Protein AF-A0AAV4JPB4-F1 (afdb_monomer_lite)

Secondary structure (DSSP, 8-state):
-----HHHHHHHHHHHHHHHSSSSTT-TT-EEEEEHHHHHHHS---TT-BHHHHHHHHHHHHHHH-SSEEEEEE---SS--TTHHHHHTT-SSPPP--PPPTTSB--S-HHHHHH-HHHHHHHHHHHHHHHHHTT-EEEEESS-HHHHHHHHHHHHHTTS-EEEEES-HHHHHHHHHHHTTT-SSEEEEE--GGGS-----------

Foldseek 3Di:
DPPPPVVVLVVVVVVVQVVPPDPPQPDLFEEEEEAQLVLLVLQDDDFFDFLLVSLVSSLCLCVVRHVHYEYEYELLDPDDDPCVVVLVVQPPDEDDPDQGDRGDGPPDDSSNQSSYSNSVNNSVVSNCVVNVVVVHHYHYDPHDRLVVSLVVQVVCQVPGQYEYEDADPVSVVVNVVVCVVPHDRHHYDYDDSPNRDPPPPPDDDDD

pLDDT: mean 74.58, std 17.72, range [31.36, 94.5]

Organism: NCBI:txid1093978

Radius of gyration: 18.36 Å; chains: 1; bounding box: 52×42×48 Å

Structure (mmCIF, N/CA/C/O backbone):
data_AF-A0AAV4JPB4-F1
#
_entry.id   AF-A0AAV4JPB4-F1
#
loop_
_atom_site.group_PDB
_atom_site.id
_atom_site.type_symbol
_atom_site.label_atom_id
_atom_site.label_alt_id
_atom_site.label_comp_id
_atom_site.label_asym_id
_atom_site.label_entity_id
_atom_site.label_seq_id
_atom_site.pdbx_PDB_ins_code
_atom_site.Cartn_x
_atom_site.Cartn_y
_atom_site.Cartn_z
_atom_site.occupancy
_atom_site.B_iso_or_equiv
_atom_site.auth_seq_id
_atom_site.auth_comp_id
_atom_site.auth_asym_id
_atom_site.auth_atom_id
_atom_site.pdbx_PDB_model_num
ATOM 1 N N . MET A 1 1 ? -4.023 23.224 -29.023 1.00 37.81 1 MET A N 1
ATOM 2 C CA . MET A 1 1 ? -4.354 22.556 -27.741 1.00 37.81 1 MET A CA 1
ATOM 3 C C . MET A 1 1 ? -4.448 21.057 -27.992 1.00 37.81 1 MET A C 1
ATOM 5 O O . MET A 1 1 ? -5.270 20.663 -28.805 1.00 37.81 1 MET A O 1
ATOM 9 N N . ARG A 1 2 ? -3.601 20.219 -27.377 1.00 44.97 2 ARG A N 1
ATOM 10 C CA . ARG A 1 2 ? -3.780 18.757 -27.455 1.00 44.97 2 ARG A CA 1
ATOM 11 C C . ARG A 1 2 ? -4.942 18.383 -26.537 1.00 44.97 2 ARG A C 1
ATOM 13 O O . ARG A 1 2 ? -4.859 18.599 -25.332 1.00 44.97 2 ARG A O 1
ATOM 20 N N . THR A 1 3 ? -6.030 17.874 -27.099 1.00 47.69 3 THR A N 1
ATOM 21 C CA . THR A 1 3 ? -7.168 17.370 -26.323 1.00 47.69 3 THR A CA 1
ATOM 22 C C . THR A 1 3 ? -6.734 16.147 -25.518 1.00 47.69 3 THR A C 1
ATOM 24 O O . THR A 1 3 ? -6.234 15.172 -26.078 1.00 47.69 3 THR A O 1
ATOM 27 N N . CYS A 1 4 ? -6.899 16.205 -24.198 1.00 50.91 4 CYS A N 1
ATOM 28 C CA . CYS A 1 4 ? -6.533 15.135 -23.276 1.00 50.91 4 CYS A CA 1
ATOM 29 C C . CYS A 1 4 ? -7.492 13.941 -23.439 1.00 50.91 4 CYS A C 1
ATOM 31 O O . CYS A 1 4 ? -8.590 13.936 -22.892 1.00 50.91 4 CYS A O 1
ATOM 33 N N . GLN A 1 5 ? -7.094 12.924 -24.207 1.00 68.62 5 GLN A N 1
ATOM 34 C CA . GLN A 1 5 ? -7.886 11.711 -24.464 1.00 68.62 5 GLN A CA 1
ATOM 35 C C . GLN A 1 5 ? -7.510 10.559 -23.514 1.00 68.62 5 GLN A C 1
ATOM 37 O O . GLN A 1 5 ? -7.320 9.416 -23.937 1.00 68.62 5 GLN A O 1
ATOM 42 N N . LYS A 1 6 ? -7.390 10.851 -22.210 1.00 63.97 6 LYS A N 1
ATOM 43 C CA . LYS A 1 6 ? -6.998 9.862 -21.184 1.00 63.97 6 LYS A CA 1
ATOM 44 C C . LYS A 1 6 ? -7.867 8.598 -21.204 1.00 63.97 6 LYS A C 1
ATOM 46 O O . LYS A 1 6 ? -7.342 7.501 -21.050 1.00 63.97 6 LYS A O 1
ATOM 51 N N . SER A 1 7 ? -9.171 8.730 -21.444 1.00 66.44 7 SER A N 1
ATOM 52 C CA . SER A 1 7 ? -10.111 7.601 -21.498 1.00 66.44 7 SER A CA 1
ATOM 53 C C . SER A 1 7 ? -9.845 6.644 -22.667 1.00 66.44 7 SER A C 1
ATOM 55 O O . SER A 1 7 ? -9.938 5.428 -22.500 1.00 66.44 7 SER A O 1
ATOM 57 N N . LEU A 1 8 ? -9.469 7.170 -23.837 1.00 73.56 8 LEU A N 1
ATOM 58 C CA . LEU A 1 8 ? -9.112 6.358 -25.004 1.00 73.56 8 LEU A CA 1
ATOM 59 C C . LEU A 1 8 ? -7.763 5.665 -24.806 1.00 73.56 8 LEU A C 1
ATOM 61 O O . LEU A 1 8 ? -7.644 4.480 -25.109 1.00 73.56 8 LEU A O 1
ATOM 65 N N . LEU A 1 9 ? -6.780 6.371 -24.236 1.00 67.56 9 LEU A N 1
ATOM 66 C CA . LEU A 1 9 ? -5.489 5.781 -23.881 1.00 67.56 9 LEU A CA 1
ATOM 67 C C . LEU A 1 9 ? -5.664 4.638 -22.875 1.00 67.56 9 LEU A C 1
ATOM 69 O O . LEU A 1 9 ? -5.159 3.542 -23.114 1.00 67.56 9 LEU A O 1
ATOM 73 N N . ALA A 1 10 ? -6.429 4.863 -21.803 1.00 64.88 10 ALA A N 1
ATOM 74 C CA . ALA A 1 10 ? -6.757 3.827 -20.832 1.00 64.88 10 ALA A CA 1
ATOM 75 C C . ALA A 1 10 ? -7.384 2.617 -21.537 1.00 64.88 10 ALA A C 1
ATOM 77 O O . ALA A 1 10 ? -6.875 1.507 -21.415 1.00 64.88 10 ALA A O 1
ATOM 78 N N . ARG A 1 11 ? -8.426 2.819 -22.355 1.00 64.62 11 ARG A N 1
ATOM 79 C CA . ARG A 1 11 ? -9.116 1.730 -23.067 1.00 64.62 11 ARG A CA 1
ATOM 80 C C . ARG A 1 11 ? -8.187 0.918 -23.978 1.00 64.62 11 ARG A C 1
ATOM 82 O O . ARG A 1 11 ? -8.302 -0.305 -24.020 1.00 64.62 11 ARG A O 1
ATOM 89 N N . SER A 1 12 ? -7.278 1.574 -24.694 1.00 68.81 12 SER A N 1
ATOM 90 C CA . SER A 1 12 ? -6.305 0.901 -25.565 1.00 68.81 12 SER A CA 1
ATOM 91 C C . SER A 1 12 ? -5.270 0.109 -24.768 1.00 68.81 12 SER A C 1
ATOM 93 O O . SER A 1 12 ? -4.945 -1.018 -25.137 1.00 68.81 12 SER A O 1
ATOM 95 N N . LEU A 1 13 ? -4.805 0.652 -23.641 1.00 66.06 13 LEU A N 1
ATOM 96 C CA . LEU A 1 13 ? -3.909 -0.046 -22.720 1.00 66.06 13 LEU A CA 1
ATOM 97 C C . LEU A 1 13 ? -4.599 -1.269 -22.086 1.00 66.06 13 LEU A C 1
ATOM 99 O O . LEU A 1 13 ? -4.009 -2.346 -22.004 1.00 66.06 13 LEU A O 1
ATOM 103 N N . TRP A 1 14 ? -5.869 -1.164 -21.701 1.00 64.12 14 TRP A N 1
ATOM 104 C CA . TRP A 1 14 ? -6.637 -2.293 -21.157 1.00 64.12 14 TRP A CA 1
ATOM 105 C C . TRP A 1 14 ? -6.731 -3.480 -22.129 1.00 64.12 14 TRP A C 1
ATOM 107 O O . TRP A 1 14 ? -6.615 -4.639 -21.723 1.00 64.12 14 TRP A O 1
ATOM 117 N N . ARG A 1 15 ? -6.890 -3.207 -23.430 1.00 62.16 15 ARG A N 1
ATOM 118 C CA . ARG A 1 15 ? -6.931 -4.257 -24.461 1.00 62.16 15 ARG A CA 1
ATOM 119 C C . ARG A 1 15 ? -5.601 -4.996 -24.606 1.00 62.16 15 ARG A C 1
ATOM 121 O O . ARG A 1 15 ? -5.620 -6.193 -24.865 1.00 62.16 15 ARG A O 1
ATOM 128 N N . THR A 1 16 ? -4.471 -4.318 -24.410 1.00 60.25 16 THR A N 1
ATOM 129 C CA . THR A 1 16 ? -3.145 -4.945 -24.516 1.00 60.25 16 THR A CA 1
ATOM 130 C C . THR A 1 16 ? -2.763 -5.772 -23.285 1.00 60.25 16 THR A C 1
ATOM 132 O O . THR A 1 16 ? -2.070 -6.769 -23.452 1.00 60.25 16 THR A O 1
ATOM 135 N N . ASP A 1 17 ? -3.261 -5.447 -22.080 1.00 56.91 17 ASP A N 1
ATOM 136 C CA . ASP A 1 17 ? -3.065 -6.301 -20.883 1.00 56.91 17 ASP A CA 1
ATOM 137 C C . ASP A 1 17 ? -3.767 -7.661 -21.051 1.00 56.91 17 ASP A C 1
ATOM 139 O O . ASP A 1 17 ? -3.211 -8.712 -20.753 1.00 56.91 17 ASP A O 1
ATOM 143 N N . SER A 1 18 ? -4.978 -7.668 -21.612 1.00 52.50 18 SER A N 1
ATOM 144 C CA . SER A 1 18 ? -5.817 -8.875 -21.696 1.00 52.50 18 SER A CA 1
ATOM 145 C C . SER A 1 18 ? -5.198 -10.015 -22.526 1.00 52.50 18 SER A C 1
ATOM 147 O O . SER A 1 18 ? -5.531 -11.179 -22.305 1.00 52.50 18 SER A O 1
ATOM 149 N N . ALA A 1 19 ? -4.299 -9.689 -23.462 1.00 45.12 19 ALA A N 1
ATOM 150 C CA . ALA A 1 19 ? -3.618 -10.654 -24.324 1.00 45.12 19 ALA A CA 1
ATOM 151 C C . ALA A 1 19 ? -2.330 -11.233 -23.705 1.00 45.12 19 ALA A C 1
ATOM 153 O O . ALA A 1 19 ? -1.982 -12.368 -24.004 1.00 45.12 19 ALA A O 1
ATOM 154 N N . ALA A 1 20 ? -1.640 -10.490 -22.830 1.00 47.16 20 ALA A N 1
ATOM 155 C CA . ALA A 1 20 ? -0.353 -10.904 -22.252 1.00 47.16 20 ALA A CA 1
ATOM 156 C C . ALA A 1 20 ? -0.478 -11.570 -20.866 1.00 47.16 20 ALA A C 1
ATOM 158 O O . ALA A 1 20 ? 0.457 -12.206 -20.390 1.00 47.16 20 ALA A O 1
ATOM 159 N N . THR A 1 21 ? -1.617 -11.413 -20.187 1.00 47.75 21 THR A N 1
ATOM 160 C CA . THR A 1 21 ? -1.737 -11.697 -18.747 1.00 47.75 21 THR A CA 1
ATOM 161 C C . THR A 1 21 ? -2.292 -13.087 -18.399 1.00 47.75 21 THR A C 1
ATOM 163 O O . THR A 1 21 ? -2.205 -13.494 -17.243 1.00 47.75 21 THR A O 1
ATOM 166 N N . ARG A 1 22 ? -2.853 -13.853 -19.347 1.00 44.09 22 ARG A N 1
ATOM 167 C CA . ARG A 1 22 ? -3.630 -15.060 -18.989 1.00 44.09 22 ARG A CA 1
ATOM 168 C C . ARG A 1 22 ? -2.814 -16.306 -18.628 1.00 44.09 22 ARG A C 1
ATOM 170 O O . ARG A 1 22 ? -3.384 -17.163 -17.965 1.00 44.09 22 ARG A O 1
ATOM 177 N N . GLU A 1 23 ? -1.525 -16.402 -18.967 1.00 43.72 23 GLU A N 1
ATOM 178 C CA . GLU A 1 23 ? -0.793 -17.677 -18.806 1.00 43.72 23 GLU A CA 1
ATOM 179 C C . GLU A 1 23 ? 0.308 -17.733 -17.731 1.00 43.72 23 GLU A C 1
ATOM 181 O O . GLU A 1 23 ? 0.793 -18.821 -17.459 1.00 43.72 23 GLU A O 1
ATOM 186 N N . ASN A 1 24 ? 0.674 -16.642 -17.041 1.00 49.50 24 ASN A N 1
ATOM 187 C CA . ASN A 1 24 ? 1.823 -16.683 -16.106 1.00 49.50 24 ASN A CA 1
ATOM 188 C C . ASN A 1 24 ? 1.579 -16.191 -14.668 1.00 49.50 24 ASN A C 1
ATOM 190 O O . ASN A 1 24 ? 2.515 -16.124 -13.882 1.00 49.50 24 ASN A O 1
ATOM 194 N N . LEU A 1 25 ? 0.347 -15.868 -14.266 1.00 50.22 25 LEU A N 1
ATOM 195 C CA . LEU A 1 25 ? 0.088 -15.199 -12.976 1.00 50.22 25 LEU A CA 1
ATOM 196 C C . LEU A 1 25 ? 0.084 -16.093 -11.719 1.00 50.22 25 LEU A C 1
ATOM 198 O O . LEU A 1 25 ? -0.129 -15.575 -10.625 1.00 50.22 25 LEU A O 1
ATOM 202 N N . LEU A 1 26 ? 0.280 -17.407 -11.850 1.00 47.56 26 LEU A N 1
ATOM 203 C CA . LEU A 1 26 ? 0.186 -18.359 -10.731 1.00 47.56 26 LEU A CA 1
ATOM 204 C C . LEU A 1 26 ? 1.520 -19.019 -10.359 1.00 47.56 26 LEU A C 1
ATOM 206 O O . LEU A 1 26 ? 1.530 -19.946 -9.551 1.00 47.56 26 LEU A O 1
ATOM 210 N N . SER A 1 27 ? 2.652 -18.566 -10.906 1.00 50.38 27 SER A N 1
ATOM 211 C CA . SER A 1 27 ? 3.942 -19.061 -10.433 1.00 50.38 27 SER A CA 1
ATOM 212 C C . SER A 1 27 ? 4.287 -18.404 -9.094 1.00 50.38 27 SER A C 1
ATOM 214 O O . SER A 1 27 ? 4.276 -17.182 -8.935 1.00 50.38 27 SER A O 1
ATOM 216 N N . SER A 1 28 ? 4.643 -19.225 -8.108 1.00 56.88 28 SER A N 1
ATOM 217 C CA . SER A 1 28 ? 5.142 -18.805 -6.790 1.00 56.88 28 SER A CA 1
ATOM 218 C C . SER A 1 28 ? 6.435 -17.970 -6.848 1.00 56.88 28 SER A C 1
ATOM 220 O O . SER A 1 28 ? 6.963 -17.588 -5.806 1.00 56.88 28 SER A O 1
ATOM 222 N N . SER A 1 29 ? 6.957 -17.690 -8.047 1.00 72.81 29 SER A N 1
ATOM 223 C CA . SER A 1 29 ? 8.153 -16.891 -8.308 1.00 72.81 29 SER A CA 1
ATOM 224 C C . SER A 1 29 ? 7.873 -15.414 -8.614 1.00 72.81 29 SER A C 1
ATOM 226 O O . SER A 1 29 ? 8.824 -14.633 -8.656 1.00 72.81 29 SER A O 1
ATOM 228 N N . LEU A 1 30 ? 6.614 -15.003 -8.823 1.00 85.31 30 LEU A N 1
ATOM 229 C CA . LEU A 1 30 ? 6.288 -13.608 -9.144 1.00 85.31 30 LEU A CA 1
ATOM 230 C C . LEU A 1 30 ? 6.358 -12.689 -7.920 1.00 85.31 30 LEU A C 1
ATOM 232 O O . LEU A 1 30 ? 5.698 -12.915 -6.901 1.00 85.31 30 LEU A O 1
ATOM 236 N N . HIS A 1 31 ? 7.092 -11.585 -8.059 1.00 90.62 31 HIS A N 1
ATOM 237 C CA . HIS A 1 31 ? 7.119 -10.516 -7.066 1.00 90.62 31 HIS A CA 1
ATOM 238 C C . HIS A 1 31 ? 6.149 -9.390 -7.430 1.00 90.62 31 HIS A C 1
ATOM 240 O O . HIS A 1 31 ? 6.150 -8.889 -8.554 1.00 90.62 31 HIS A O 1
ATOM 246 N N . HIS A 1 32 ? 5.337 -8.957 -6.470 1.00 92.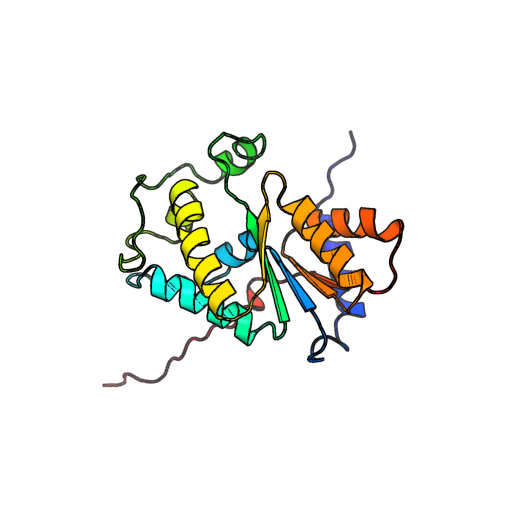19 32 HIS A N 1
ATOM 247 C CA . HIS A 1 32 ? 4.298 -7.957 -6.697 1.00 92.19 32 HIS A CA 1
ATOM 248 C C . HIS A 1 32 ? 4.671 -6.622 -6.060 1.00 92.19 32 HIS A C 1
ATOM 250 O O . HIS A 1 32 ? 4.935 -6.556 -4.863 1.00 92.19 32 HIS A O 1
ATOM 256 N N . ILE A 1 33 ? 4.644 -5.543 -6.840 1.00 93.06 33 ILE A N 1
ATOM 257 C CA . ILE A 1 33 ? 4.753 -4.177 -6.317 1.00 93.06 33 ILE A CA 1
ATOM 258 C C . ILE A 1 33 ? 3.348 -3.592 -6.228 1.00 93.06 33 ILE A C 1
ATOM 260 O O . ILE A 1 33 ? 2.670 -3.469 -7.248 1.00 93.06 33 ILE A O 1
ATOM 264 N N . LEU A 1 34 ? 2.906 -3.251 -5.019 1.00 92.38 34 LEU A N 1
ATOM 265 C CA . LEU A 1 34 ? 1.562 -2.750 -4.746 1.00 92.38 34 LEU A CA 1
ATOM 266 C C . LEU A 1 34 ? 1.582 -1.239 -4.488 1.00 92.38 34 LEU A C 1
ATOM 268 O O . LEU A 1 34 ? 2.331 -0.753 -3.636 1.00 92.38 34 LEU A O 1
ATOM 272 N N . ASP A 1 35 ? 0.688 -0.512 -5.159 1.00 91.12 35 ASP A N 1
ATOM 273 C CA . ASP A 1 35 ? 0.305 0.845 -4.758 1.00 91.12 35 ASP A CA 1
ATOM 274 C C . ASP A 1 35 ? -0.581 0.787 -3.501 1.00 91.12 35 ASP A C 1
ATOM 276 O O . ASP A 1 35 ? -1.783 0.492 -3.565 1.00 91.12 35 ASP A O 1
ATOM 280 N N . GLY A 1 36 ? 0.020 1.090 -2.349 1.00 89.44 36 GLY A N 1
ATOM 281 C CA . GLY A 1 36 ? -0.639 1.070 -1.049 1.00 89.44 36 GLY A CA 1
ATOM 282 C C . GLY A 1 36 ? -1.746 2.115 -0.908 1.00 89.44 36 GLY A C 1
ATOM 283 O O . GLY A 1 36 ? -2.705 1.878 -0.176 1.00 89.44 36 GLY A O 1
ATOM 284 N N . GLY A 1 37 ? -1.676 3.237 -1.632 1.00 86.31 37 GLY A N 1
ATOM 285 C CA . GLY A 1 37 ? -2.739 4.244 -1.641 1.00 86.31 37 GLY A CA 1
ATOM 286 C C . GLY A 1 37 ? -4.015 3.694 -2.275 1.00 86.31 37 GLY A C 1
ATOM 287 O O . GLY A 1 37 ? -5.080 3.714 -1.654 1.00 86.31 37 GLY A O 1
ATOM 288 N N . SER A 1 38 ? -3.898 3.121 -3.476 1.00 83.06 38 SER A N 1
ATOM 289 C CA . SER A 1 38 ? -5.040 2.501 -4.167 1.00 83.06 38 SER A CA 1
ATOM 290 C C . SER A 1 38 ? -5.621 1.307 -3.398 1.00 83.06 38 SER A C 1
ATOM 292 O O . SER A 1 38 ? -6.841 1.139 -3.341 1.00 83.06 38 SER A O 1
ATOM 294 N N . MET A 1 39 ? -4.769 0.509 -2.745 1.00 87.62 39 MET A N 1
ATOM 295 C CA . MET A 1 39 ? -5.180 -0.650 -1.947 1.00 87.62 39 MET A CA 1
ATOM 296 C C . MET A 1 39 ? -6.145 -0.259 -0.818 1.00 87.62 39 MET A C 1
ATOM 298 O O . MET A 1 39 ? -7.188 -0.895 -0.649 1.00 87.62 39 MET A O 1
ATOM 302 N N . LEU A 1 40 ? -5.843 0.820 -0.087 1.00 87.62 40 LEU A N 1
ATOM 303 C CA . LEU A 1 40 ? -6.662 1.293 1.036 1.00 87.62 40 LEU A CA 1
ATOM 304 C C . LEU A 1 40 ? -8.082 1.681 0.611 1.00 87.62 40 LEU A C 1
ATOM 306 O O . LEU A 1 40 ? -9.045 1.413 1.329 1.00 87.62 40 LEU A O 1
ATOM 310 N N . HIS A 1 41 ? -8.234 2.272 -0.575 1.00 82.44 41 HIS A N 1
ATOM 311 C CA . HIS A 1 41 ? -9.549 2.645 -1.096 1.00 82.44 41 HIS A CA 1
ATOM 312 C C . HIS A 1 41 ? -10.400 1.430 -1.485 1.00 82.44 41 HIS A C 1
ATOM 314 O O . HIS A 1 41 ? -11.633 1.509 -1.435 1.00 82.44 41 HIS A O 1
ATOM 320 N N . LYS A 1 42 ? -9.775 0.298 -1.820 1.00 77.12 42 LYS A N 1
ATOM 321 C CA . LYS A 1 42 ? -10.465 -0.920 -2.268 1.00 77.12 42 LYS A CA 1
ATOM 322 C C . LYS A 1 42 ? -10.845 -1.856 -1.129 1.00 77.12 42 LYS A C 1
ATOM 324 O O . LYS A 1 42 ? -11.896 -2.484 -1.204 1.00 77.12 42 LYS A O 1
ATOM 329 N N . ALA A 1 43 ? -10.054 -1.899 -0.059 1.00 79.75 43 ALA A N 1
ATOM 330 C CA . ALA A 1 43 ? -10.370 -2.716 1.106 1.00 79.75 43 ALA A CA 1
ATOM 331 C C . ALA A 1 43 ? -11.743 -2.344 1.704 1.00 79.75 43 ALA A C 1
ATOM 333 O O . ALA A 1 43 ? -12.069 -1.166 1.901 1.00 79.75 43 ALA A O 1
ATOM 334 N N . SER A 1 44 ? -12.566 -3.352 1.987 1.00 81.19 44 SER A N 1
ATOM 335 C CA . SER A 1 44 ? -13.847 -3.170 2.676 1.00 81.19 44 SER A CA 1
ATOM 336 C C . SER A 1 44 ? -13.599 -3.004 4.168 1.00 81.19 44 SER A C 1
ATOM 338 O O . SER A 1 44 ? -12.952 -3.850 4.777 1.00 81.19 44 SER A O 1
ATOM 340 N N . TRP A 1 45 ? -14.078 -1.902 4.748 1.00 87.44 45 TRP A N 1
ATOM 341 C CA . TRP A 1 45 ? -13.939 -1.612 6.176 1.00 87.44 45 TRP A CA 1
ATOM 342 C C . TRP A 1 45 ? -15.335 -1.646 6.808 1.00 87.44 45 TRP A C 1
ATOM 344 O O . TRP A 1 45 ? -16.077 -0.665 6.681 1.00 87.44 45 TRP A O 1
ATOM 354 N N . PRO A 1 46 ? -15.737 -2.776 7.421 1.00 85.00 46 PRO A N 1
ATOM 355 C CA . PRO A 1 46 ? -16.953 -2.844 8.222 1.00 85.00 46 PRO A CA 1
ATOM 356 C C . PRO A 1 46 ? -17.001 -1.728 9.273 1.00 85.00 46 PRO A C 1
ATOM 358 O O . PRO A 1 46 ? -15.969 -1.241 9.731 1.00 85.00 46 PRO A O 1
ATOM 361 N N . ARG A 1 47 ? -18.204 -1.305 9.668 1.00 82.75 47 ARG A N 1
ATOM 362 C CA . ARG A 1 47 ? -18.358 -0.394 10.813 1.00 82.75 47 ARG A CA 1
ATOM 363 C C . ARG A 1 47 ? -18.257 -1.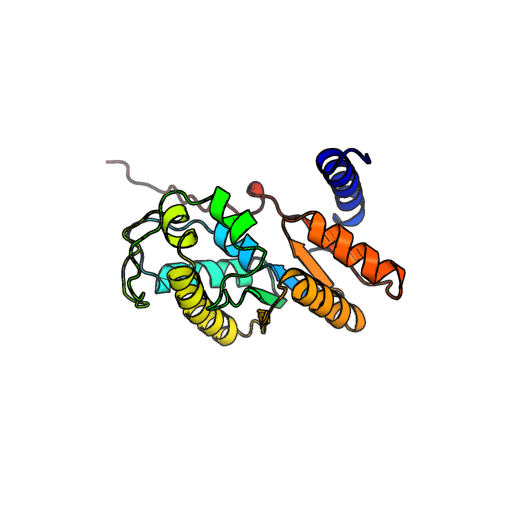178 12.117 1.00 82.75 47 ARG A C 1
ATOM 365 O O . ARG A 1 47 ? -18.578 -2.362 12.145 1.00 82.75 47 ARG A O 1
ATOM 372 N N . GLY A 1 48 ? -17.846 -0.508 13.192 1.00 84.19 48 GLY A N 1
ATOM 373 C CA . GLY A 1 48 ? -17.808 -1.119 14.525 1.00 84.19 48 GLY A CA 1
ATOM 374 C C . GLY A 1 48 ? -16.661 -2.109 14.742 1.00 84.19 48 GLY A C 1
ATOM 375 O O . GLY A 1 48 ? -16.675 -2.840 15.725 1.00 84.19 48 GLY A O 1
ATOM 376 N N . ILE A 1 49 ? -15.656 -2.119 13.863 1.00 91.12 49 ILE A N 1
ATOM 377 C CA . ILE A 1 49 ? -14.394 -2.840 14.073 1.00 91.12 49 ILE A CA 1
ATOM 378 C C . ILE A 1 49 ? -13.274 -1.868 14.441 1.00 91.12 49 ILE A C 1
ATOM 380 O O . ILE A 1 49 ? -13.346 -0.665 14.174 1.00 91.12 49 ILE A O 1
ATOM 384 N N . THR A 1 50 ? -12.237 -2.399 15.073 1.00 93.44 50 THR A N 1
ATOM 385 C CA . THR A 1 50 ? -11.071 -1.627 15.512 1.00 93.44 50 THR A CA 1
ATOM 386 C C . THR A 1 50 ? -10.101 -1.351 14.366 1.00 93.44 50 THR A C 1
ATOM 388 O O . THR A 1 50 ? -10.019 -2.117 13.403 1.00 93.44 50 THR A O 1
ATOM 391 N N . TYR A 1 51 ? -9.293 -0.295 14.479 1.00 91.56 51 TYR A N 1
ATOM 392 C CA . TYR A 1 51 ? -8.234 -0.023 13.497 1.00 91.56 51 TYR A CA 1
ATOM 393 C C . TYR A 1 51 ? -7.221 -1.168 13.383 1.00 91.56 51 TYR A C 1
ATOM 395 O O . TYR A 1 51 ? -6.721 -1.438 12.292 1.00 91.56 51 TYR A O 1
ATOM 403 N N . LYS A 1 52 ? -6.955 -1.887 14.480 1.00 92.75 52 LYS A N 1
ATOM 404 C CA . LYS A 1 52 ? -6.145 -3.111 14.474 1.00 92.75 52 LYS A CA 1
ATOM 405 C C . LYS A 1 52 ? -6.760 -4.186 13.575 1.00 92.75 52 LYS A C 1
ATOM 407 O O . LYS A 1 52 ? -6.052 -4.721 12.728 1.00 92.75 52 LYS A O 1
ATOM 412 N N . GLN A 1 53 ? -8.058 -4.458 13.720 1.00 93.38 53 GLN A N 1
ATOM 413 C CA . GLN A 1 53 ? -8.765 -5.435 12.883 1.00 93.38 53 GLN A CA 1
ATOM 414 C C . GLN A 1 53 ? -8.774 -5.011 11.412 1.00 93.38 53 GLN A C 1
ATOM 416 O O . GLN A 1 53 ? -8.533 -5.834 10.536 1.00 93.38 53 GLN A O 1
ATOM 421 N N . ILE A 1 54 ? -8.971 -3.719 11.127 1.00 93.00 54 ILE A N 1
ATOM 422 C CA . ILE A 1 54 ? -8.878 -3.191 9.758 1.00 93.00 54 ILE A CA 1
ATOM 423 C C . ILE A 1 54 ? -7.474 -3.428 9.188 1.00 93.00 54 ILE A C 1
ATOM 425 O O . ILE A 1 54 ? -7.339 -3.881 8.051 1.00 93.00 54 ILE A O 1
ATOM 429 N N . ALA A 1 55 ? -6.416 -3.149 9.953 1.00 93.19 55 ALA A N 1
ATOM 430 C CA . ALA A 1 55 ? -5.047 -3.400 9.511 1.00 93.19 55 ALA A CA 1
ATOM 431 C C . ALA A 1 55 ? -4.810 -4.895 9.236 1.00 93.19 55 ALA A C 1
ATOM 433 O O . ALA A 1 55 ? -4.259 -5.240 8.194 1.00 93.19 55 ALA A O 1
ATOM 434 N N . GLU A 1 56 ? -5.291 -5.781 10.109 1.00 93.12 56 GLU A N 1
ATOM 435 C CA . GLU A 1 56 ? -5.203 -7.239 9.940 1.00 93.12 56 GLU A CA 1
ATOM 436 C C . GLU A 1 56 ? -5.949 -7.722 8.690 1.00 93.12 56 GLU A C 1
ATOM 438 O O . GLU A 1 56 ? -5.408 -8.520 7.929 1.00 93.12 56 GLU A O 1
ATOM 443 N N . MET A 1 57 ? -7.127 -7.168 8.391 1.00 91.88 57 MET A N 1
ATOM 444 C CA . MET A 1 57 ? -7.838 -7.455 7.140 1.00 91.88 57 MET A CA 1
ATOM 445 C C . MET A 1 57 ? -7.027 -7.058 5.899 1.00 91.88 57 MET A C 1
ATOM 447 O O . MET A 1 57 ? -6.997 -7.806 4.923 1.00 91.88 57 MET A O 1
ATOM 451 N N . ASN A 1 58 ? -6.358 -5.900 5.922 1.00 91.31 58 ASN A N 1
ATOM 452 C CA . ASN A 1 58 ? -5.515 -5.461 4.804 1.00 91.31 58 ASN A CA 1
ATOM 453 C C . ASN A 1 58 ? -4.278 -6.358 4.646 1.00 91.31 58 ASN A C 1
ATOM 455 O O . ASN A 1 58 ? -3.909 -6.694 3.525 1.00 91.31 58 ASN A O 1
ATOM 459 N N . VAL A 1 59 ? -3.660 -6.777 5.752 1.00 92.62 59 VAL A N 1
ATOM 460 C CA . VAL A 1 59 ? -2.524 -7.712 5.731 1.00 92.62 59 VAL A CA 1
ATOM 461 C C . VAL A 1 59 ? -2.940 -9.065 5.165 1.00 92.62 59 VAL A C 1
ATOM 463 O O . VAL A 1 59 ? -2.299 -9.555 4.238 1.00 92.62 59 VAL A O 1
ATOM 466 N N . ASN A 1 60 ? -4.048 -9.626 5.654 1.00 90.94 60 ASN A N 1
ATOM 467 C CA . ASN A 1 60 ? -4.580 -10.897 5.166 1.00 90.94 60 ASN A CA 1
ATOM 468 C C . ASN A 1 60 ? -4.912 -10.822 3.674 1.00 90.94 60 ASN A C 1
ATOM 470 O O . ASN A 1 60 ? -4.609 -11.747 2.925 1.00 90.94 60 ASN A O 1
ATOM 474 N N . TYR A 1 61 ? -5.482 -9.707 3.214 1.00 88.25 61 TYR A N 1
ATOM 475 C CA . TYR A 1 61 ? -5.707 -9.482 1.789 1.00 88.25 61 TYR A CA 1
ATOM 476 C C . TYR A 1 61 ? -4.395 -9.547 0.990 1.00 88.25 61 TYR A C 1
ATOM 478 O O . TYR A 1 61 ? -4.317 -10.273 0.002 1.00 88.25 61 TYR A O 1
ATOM 486 N N . VAL A 1 62 ? -3.344 -8.848 1.431 1.00 89.62 62 VAL A N 1
ATOM 487 C CA . VAL A 1 62 ? -2.046 -8.871 0.741 1.00 89.62 62 VAL A CA 1
ATOM 488 C C . VAL A 1 62 ? -1.457 -10.282 0.713 1.00 89.62 62 VAL A C 1
ATOM 490 O O . VAL A 1 62 ? -1.052 -10.741 -0.348 1.00 89.62 62 VAL A O 1
ATOM 493 N N . GLN A 1 63 ? -1.460 -10.995 1.839 1.00 89.12 63 GLN A N 1
ATOM 494 C CA . GLN A 1 63 ? -0.871 -12.335 1.927 1.00 89.12 63 GLN A CA 1
ATOM 495 C C . GLN A 1 63 ? -1.641 -13.394 1.133 1.00 89.12 63 GLN A C 1
ATOM 497 O O . GLN A 1 63 ? -1.036 -14.299 0.567 1.00 89.12 63 GLN A O 1
ATOM 502 N N . THR A 1 64 ? -2.971 -13.298 1.088 1.00 86.38 64 THR A N 1
ATOM 503 C CA . THR A 1 64 ? -3.805 -14.261 0.350 1.00 86.38 64 THR A CA 1
ATOM 504 C C . THR A 1 64 ? -3.720 -14.066 -1.157 1.00 86.38 64 THR A C 1
ATOM 506 O O . THR A 1 64 ? -3.825 -15.037 -1.900 1.00 86.38 64 THR A O 1
ATOM 509 N N . GLN A 1 65 ? -3.532 -12.828 -1.617 1.00 84.19 65 GLN A N 1
ATOM 510 C CA . GLN A 1 65 ? -3.463 -12.516 -3.045 1.00 84.19 65 GLN A CA 1
ATOM 511 C C . GLN A 1 65 ? -2.040 -12.564 -3.606 1.00 84.19 65 GLN A C 1
ATOM 513 O O . GLN A 1 65 ? -1.867 -12.808 -4.799 1.00 84.19 65 GLN A O 1
ATOM 518 N N . TYR A 1 66 ? -1.023 -12.319 -2.777 1.00 87.44 66 TYR A N 1
ATOM 519 C CA . TYR A 1 66 ? 0.354 -12.147 -3.228 1.00 87.44 66 TYR A CA 1
ATOM 520 C C . TYR A 1 66 ? 1.323 -12.918 -2.328 1.00 87.44 66 TYR A C 1
ATOM 522 O O . TYR A 1 66 ? 1.563 -12.543 -1.183 1.00 87.44 66 TYR A O 1
ATOM 530 N N . ALA A 1 67 ? 1.942 -13.967 -2.877 1.00 83.88 67 ALA A N 1
ATOM 531 C CA . ALA A 1 67 ? 2.928 -14.779 -2.157 1.00 83.88 67 ALA A CA 1
ATOM 532 C C . ALA A 1 67 ? 4.211 -13.998 -1.807 1.00 83.88 67 ALA A C 1
ATOM 534 O O . ALA A 1 67 ? 4.815 -14.217 -0.761 1.00 83.88 67 ALA A O 1
ATOM 535 N N . SER A 1 68 ? 4.628 -13.073 -2.679 1.00 89.00 68 SER A N 1
ATOM 536 C CA . SER A 1 68 ? 5.754 -12.166 -2.451 1.00 89.00 68 SER A CA 1
ATOM 537 C C . SER A 1 68 ? 5.361 -10.759 -2.875 1.00 89.00 68 SER A C 1
ATOM 539 O O . SER A 1 68 ? 5.025 -10.536 -4.043 1.00 89.00 68 SER A O 1
ATOM 541 N N . SER A 1 69 ? 5.392 -9.810 -1.935 1.00 92.19 69 SER A N 1
ATOM 542 C CA . SER A 1 69 ? 4.939 -8.446 -2.193 1.00 92.19 69 SER A CA 1
ATOM 543 C C . SER A 1 69 ? 5.818 -7.368 -1.560 1.00 92.19 69 SER A C 1
ATOM 545 O O . SER A 1 69 ? 6.412 -7.547 -0.494 1.00 92.19 69 SER A O 1
ATOM 547 N N . THR A 1 70 ? 5.872 -6.231 -2.244 1.00 94.50 70 THR A N 1
ATOM 548 C CA . THR A 1 70 ? 6.375 -4.958 -1.739 1.00 94.50 70 THR A CA 1
ATOM 549 C C . THR A 1 70 ? 5.247 -3.940 -1.820 1.00 94.50 70 THR A C 1
ATOM 551 O O . THR A 1 70 ? 4.691 -3.717 -2.895 1.00 94.50 70 THR A O 1
ATOM 554 N N . VAL A 1 71 ? 4.920 -3.292 -0.707 1.00 93.94 71 VAL A N 1
ATOM 555 C CA . VAL A 1 71 ? 3.865 -2.274 -0.637 1.00 93.94 71 VAL A CA 1
ATOM 556 C C . VAL A 1 71 ? 4.495 -0.894 -0.528 1.00 93.94 71 VAL A C 1
ATOM 558 O O . VAL A 1 71 ? 5.340 -0.658 0.335 1.00 93.94 71 VAL A O 1
ATOM 561 N N . VAL A 1 72 ? 4.082 0.034 -1.389 1.00 93.38 72 VAL A N 1
ATOM 562 C CA . VAL A 1 72 ? 4.564 1.419 -1.361 1.00 93.38 72 VAL A CA 1
ATOM 563 C C . VAL A 1 72 ? 3.441 2.336 -0.893 1.00 93.38 72 VAL A C 1
ATOM 565 O O . VAL A 1 72 ? 2.399 2.429 -1.539 1.00 93.38 72 VAL A O 1
ATOM 568 N N . PHE A 1 73 ? 3.653 3.023 0.227 1.00 91.19 73 PHE A N 1
ATOM 569 C CA . PHE A 1 73 ? 2.736 4.033 0.749 1.00 91.19 73 PHE A CA 1
ATOM 570 C C . PHE A 1 73 ? 3.249 5.444 0.477 1.00 91.19 73 PHE A C 1
ATOM 572 O O . PHE A 1 73 ? 4.450 5.713 0.529 1.00 91.19 73 PHE A O 1
ATOM 579 N N . ASP A 1 74 ? 2.318 6.370 0.275 1.00 84.44 74 ASP A N 1
ATOM 580 C CA . ASP A 1 74 ? 2.595 7.797 0.392 1.00 84.44 74 ASP A CA 1
ATOM 581 C C . ASP A 1 74 ? 2.882 8.139 1.868 1.00 84.44 74 ASP A C 1
ATOM 583 O O . ASP A 1 74 ? 2.203 7.643 2.776 1.00 84.44 74 ASP A O 1
ATOM 587 N N . ALA A 1 75 ? 3.902 8.958 2.136 1.00 69.88 75 ALA A N 1
ATOM 588 C CA . ALA A 1 75 ? 4.191 9.419 3.491 1.00 69.88 75 ALA A CA 1
ATOM 589 C C . ALA A 1 75 ? 3.160 10.430 4.017 1.00 69.88 75 ALA A C 1
ATOM 591 O O . ALA A 1 75 ? 3.180 10.693 5.222 1.00 69.88 75 ALA A O 1
ATOM 592 N N . TYR A 1 76 ? 2.277 10.971 3.162 1.00 66.50 76 TYR A N 1
ATOM 593 C CA . TYR A 1 76 ? 1.351 12.066 3.470 1.00 66.50 76 TYR A CA 1
ATOM 594 C C . TYR A 1 76 ? 2.108 13.179 4.201 1.00 66.50 76 TYR A C 1
ATOM 596 O O . TYR A 1 76 ? 2.132 13.217 5.430 1.00 66.50 76 TYR A O 1
ATOM 604 N N . ALA A 1 77 ? 2.800 14.059 3.477 1.00 56.12 77 ALA A N 1
ATOM 605 C CA . ALA A 1 77 ? 3.669 15.068 4.085 1.00 56.12 77 ALA A CA 1
ATOM 606 C C . ALA A 1 77 ? 2.928 15.972 5.099 1.00 56.12 77 ALA A C 1
ATOM 608 O O . ALA A 1 77 ? 1.720 16.180 5.013 1.00 56.12 77 ALA A O 1
ATOM 609 N N . LEU A 1 78 ? 3.653 16.512 6.089 1.00 54.56 78 LEU A N 1
ATOM 610 C CA . LEU A 1 78 ? 3.121 17.512 7.036 1.00 54.56 78 LEU A CA 1
ATOM 611 C C . LEU A 1 78 ? 2.812 18.856 6.361 1.00 54.56 78 LEU A C 1
ATOM 613 O O . LEU A 1 78 ? 2.110 19.686 6.931 1.00 54.56 78 LEU A O 1
ATOM 617 N N . ARG A 1 79 ? 3.373 19.085 5.170 1.00 54.41 79 ARG A N 1
ATOM 618 C CA . ARG A 1 79 ? 3.199 20.314 4.403 1.00 54.41 79 ARG A CA 1
ATOM 619 C C . ARG A 1 79 ? 2.314 20.065 3.188 1.00 54.41 79 ARG A C 1
ATOM 621 O O . ARG A 1 79 ? 2.475 19.013 2.568 1.00 54.41 79 ARG A O 1
ATOM 628 N N . PRO A 1 80 ? 1.470 21.045 2.820 1.00 54.53 80 PRO A N 1
ATOM 629 C CA . PRO A 1 80 ? 0.732 21.006 1.575 1.00 54.53 80 PRO A CA 1
ATOM 630 C C . PRO A 1 80 ? 1.683 20.798 0.393 1.00 54.53 80 PRO A C 1
ATOM 632 O O . PRO A 1 80 ? 2.624 21.565 0.188 1.00 54.53 80 PRO A O 1
ATOM 635 N N . THR A 1 81 ? 1.448 19.745 -0.367 1.00 59.41 81 THR A N 1
ATOM 636 C CA . THR A 1 81 ? 2.064 19.473 -1.657 1.00 59.41 81 THR A CA 1
ATOM 637 C C . THR A 1 81 ? 1.220 20.107 -2.760 1.00 59.41 81 THR A C 1
ATOM 639 O O . THR A 1 81 ? 0.025 20.361 -2.600 1.00 59.41 81 THR A O 1
ATOM 642 N N . THR A 1 82 ? 1.801 20.304 -3.939 1.00 53.03 82 THR A N 1
ATOM 643 C CA . THR A 1 82 ? 1.071 20.736 -5.145 1.00 53.03 82 THR A CA 1
ATOM 644 C C . THR A 1 82 ? -0.063 19.784 -5.544 1.00 53.03 82 THR A C 1
ATOM 646 O O . THR A 1 82 ? -0.926 20.165 -6.330 1.00 53.03 82 THR A O 1
ATOM 649 N N . LYS A 1 83 ? -0.088 18.562 -4.999 1.00 55.44 83 LYS A N 1
ATOM 650 C CA . LYS A 1 83 ? -1.130 17.557 -5.222 1.00 55.44 83 LYS A CA 1
ATOM 651 C C . LYS A 1 83 ? -2.300 17.686 -4.243 1.00 55.44 83 LYS A C 1
ATOM 653 O O . LYS A 1 83 ? -3.393 17.205 -4.541 1.00 55.44 83 LYS A O 1
ATOM 658 N N . ASP A 1 84 ? -2.118 18.386 -3.121 1.00 54.75 84 ASP A N 1
ATOM 659 C CA . ASP A 1 84 ? -3.190 18.605 -2.148 1.00 54.75 84 ASP A CA 1
ATOM 660 C C . ASP A 1 84 ? -4.315 19.466 -2.719 1.00 54.75 84 ASP A C 1
ATOM 662 O O . ASP A 1 84 ? -5.467 19.226 -2.390 1.00 54.75 84 ASP A O 1
ATOM 666 N N . SER A 1 85 ? -4.039 20.385 -3.649 1.00 50.91 85 SER A N 1
ATOM 667 C CA . SER A 1 85 ? -5.085 21.138 -4.360 1.00 50.91 85 SER A CA 1
ATOM 668 C C . SER A 1 85 ? -5.905 20.258 -5.318 1.00 50.91 85 SER A C 1
ATOM 670 O O . SER A 1 85 ? -7.115 20.444 -5.436 1.00 50.91 85 SER A O 1
ATOM 672 N N . ALA A 1 86 ? -5.285 19.252 -5.948 1.00 51.97 86 ALA A N 1
ATOM 673 C CA . ALA A 1 86 ? -5.976 18.271 -6.791 1.00 51.97 86 ALA A CA 1
ATOM 674 C C . ALA A 1 86 ? -6.804 17.265 -5.965 1.00 51.97 86 ALA A C 1
ATOM 676 O O . ALA A 1 86 ? -7.860 16.811 -6.412 1.00 51.97 86 ALA A O 1
ATOM 677 N N . HIS A 1 87 ? -6.357 16.937 -4.749 1.00 51.28 87 HIS A N 1
ATOM 678 C CA . HIS A 1 87 ? -7.086 16.079 -3.811 1.00 51.28 87 HIS A CA 1
ATOM 679 C C . HIS A 1 87 ? -8.135 16.832 -2.973 1.00 51.28 87 HIS A C 1
ATOM 681 O O . HIS A 1 87 ? -9.148 16.233 -2.603 1.00 51.28 87 HIS A O 1
ATOM 687 N N . ALA A 1 88 ? -7.962 18.138 -2.740 1.00 49.28 88 ALA A N 1
ATOM 688 C CA . ALA A 1 88 ? -8.886 18.991 -1.986 1.00 49.28 88 ALA A CA 1
ATOM 689 C C . ALA A 1 88 ? -10.286 19.046 -2.613 1.00 49.28 88 ALA A C 1
ATOM 691 O O . ALA A 1 88 ? -11.282 19.097 -1.896 1.00 49.28 88 ALA A O 1
ATOM 692 N N . GLY A 1 89 ? -10.387 18.933 -3.942 1.00 47.03 89 GLY A N 1
ATOM 693 C CA . GLY A 1 89 ? -11.671 18.896 -4.650 1.00 47.03 89 GLY A CA 1
ATOM 694 C C . GLY A 1 89 ? -12.548 17.669 -4.350 1.00 47.03 89 GLY A C 1
ATOM 695 O O . GLY A 1 89 ? -13.703 17.641 -4.766 1.00 47.03 89 GLY A O 1
ATOM 696 N N . ARG A 1 90 ? -12.036 16.650 -3.641 1.00 52.78 90 ARG A N 1
ATOM 697 C CA . ARG A 1 90 ? -12.778 15.414 -3.313 1.00 52.78 90 ARG A CA 1
ATOM 698 C C . ARG A 1 90 ? -13.294 15.352 -1.870 1.00 52.78 90 ARG A C 1
ATOM 700 O O . ARG A 1 90 ? -14.027 14.423 -1.546 1.00 52.78 90 ARG A O 1
ATOM 707 N N . GLY A 1 91 ? -12.947 16.310 -1.008 1.00 50.03 91 GLY A N 1
ATOM 708 C CA . GLY A 1 91 ? -13.237 16.243 0.428 1.00 50.03 91 GLY A CA 1
ATOM 709 C C . GLY A 1 91 ? -13.790 17.545 0.995 1.00 50.03 91 GLY A C 1
ATOM 710 O O . GLY A 1 91 ? -13.080 18.251 1.696 1.00 50.03 91 GLY A O 1
ATOM 711 N N . LEU A 1 92 ? -15.073 17.841 0.758 1.00 53.97 92 LEU A N 1
ATOM 712 C CA . LEU A 1 92 ? -15.754 18.992 1.381 1.00 53.97 92 LEU A CA 1
ATOM 713 C C . LEU A 1 92 ? -16.085 18.755 2.873 1.00 53.97 92 LEU A C 1
ATOM 715 O O . LEU A 1 92 ? -16.571 19.642 3.567 1.00 53.97 92 LEU A O 1
ATOM 719 N N . ARG A 1 93 ? -15.833 17.540 3.379 1.00 56.47 93 ARG A N 1
ATOM 720 C CA . ARG A 1 93 ? -16.045 17.136 4.772 1.00 56.47 93 ARG A CA 1
ATOM 721 C C . ARG A 1 93 ? -14.775 16.473 5.297 1.00 56.47 93 ARG A C 1
ATOM 723 O O . ARG A 1 93 ? -14.434 15.365 4.882 1.00 56.47 93 ARG A O 1
ATOM 730 N N . SER A 1 94 ? -14.072 17.175 6.180 1.00 59.47 94 SER A N 1
ATOM 731 C CA . SER A 1 94 ? -12.920 16.635 6.900 1.00 59.47 94 SER A CA 1
ATOM 732 C C . SER A 1 94 ? -13.371 16.113 8.258 1.00 59.47 94 SER A C 1
ATOM 734 O O . SER A 1 94 ? -14.153 16.764 8.951 1.00 59.47 94 SER A O 1
ATOM 736 N N . SER A 1 95 ? -12.890 14.931 8.624 1.00 66.56 95 SER A N 1
ATOM 737 C CA . SER A 1 95 ? -13.076 14.382 9.962 1.00 66.56 95 SER A CA 1
ATOM 738 C C . SER A 1 95 ? -12.250 15.140 11.002 1.00 66.56 95 SER A C 1
ATOM 740 O O . SER A 1 95 ? -11.147 15.593 10.687 1.00 66.56 95 SER A O 1
ATOM 742 N N . SER A 1 96 ? -12.731 15.213 12.248 1.00 67.94 96 SER A N 1
ATOM 743 C CA . SER A 1 96 ? -11.984 15.791 13.374 1.00 67.94 96 SER A CA 1
ATOM 744 C C . SER A 1 96 ? -10.616 15.128 13.537 1.00 67.94 96 SER A C 1
ATOM 746 O O . SER A 1 96 ? -10.493 13.905 13.421 1.00 67.94 96 SER A O 1
ATOM 748 N N . ASP A 1 97 ? -9.595 15.937 13.813 1.00 69.25 97 ASP A N 1
ATOM 749 C CA . ASP A 1 97 ? -8.210 15.488 13.940 1.00 69.25 97 ASP A CA 1
ATOM 750 C C . ASP A 1 97 ? -7.970 14.864 15.321 1.00 69.25 97 ASP A C 1
ATOM 752 O O . ASP A 1 97 ? -7.544 15.517 16.268 1.00 69.25 97 ASP A O 1
ATOM 756 N N . VAL A 1 98 ? -8.351 13.594 15.446 1.00 72.81 98 VAL A N 1
ATOM 757 C CA . VAL A 1 98 ? -8.162 12.787 16.653 1.00 72.81 98 VAL A CA 1
ATOM 758 C C . VAL A 1 98 ? -7.141 11.703 16.342 1.00 72.81 98 VAL A C 1
ATOM 760 O O . VAL A 1 98 ? -7.265 10.994 15.336 1.00 72.81 98 VAL A O 1
ATOM 763 N N . GLU A 1 99 ? -6.137 11.570 17.206 1.00 78.25 99 GLU A N 1
ATOM 764 C CA . GLU A 1 99 ? -5.150 10.502 17.108 1.00 78.25 99 GLU A CA 1
ATOM 765 C C . GLU A 1 99 ? -5.831 9.135 17.240 1.00 78.25 99 GLU A C 1
ATOM 767 O O . GLU A 1 99 ? -6.639 8.892 18.137 1.00 78.25 99 GLU A O 1
ATOM 772 N N . ILE A 1 100 ? -5.526 8.235 16.307 1.00 82.69 100 ILE A N 1
ATOM 773 C CA . ILE A 1 100 ? -6.126 6.906 16.288 1.00 82.69 100 ILE A CA 1
ATOM 774 C C . ILE A 1 100 ? -5.282 5.953 17.134 1.00 82.69 100 ILE A C 1
ATOM 776 O O . ILE A 1 100 ? -4.069 5.857 16.965 1.00 82.69 100 ILE A O 1
ATOM 780 N N . SER A 1 101 ? -5.939 5.211 18.021 1.00 86.88 101 SER A N 1
ATOM 781 C CA . SER A 1 101 ? -5.330 4.094 18.745 1.00 86.88 101 SER A CA 1
ATOM 782 C C . SER A 1 101 ? -5.702 2.777 18.059 1.00 86.88 101 SER A C 1
ATOM 784 O O . SER A 1 101 ? -6.850 2.643 17.636 1.00 86.88 101 SER A O 1
ATOM 786 N N . PRO A 1 102 ? -4.813 1.769 17.966 1.00 86.50 102 PRO A N 1
ATOM 787 C CA . PRO A 1 102 ? -5.140 0.480 17.349 1.00 86.50 102 PRO A CA 1
ATOM 788 C C . PRO A 1 102 ? -6.412 -0.186 17.904 1.00 86.50 102 PRO A C 1
ATOM 790 O O . PRO A 1 102 ? -7.119 -0.856 17.156 1.00 86.50 102 PRO A O 1
ATOM 793 N N . GLY A 1 103 ? -6.713 0.003 19.195 1.00 88.50 103 GLY A N 1
ATOM 794 C CA . GLY A 1 103 ? -7.911 -0.543 19.847 1.00 88.50 103 GLY A CA 1
ATOM 795 C C . GLY A 1 103 ? -9.179 0.301 19.683 1.00 88.50 103 GLY A C 1
ATOM 796 O O . GLY A 1 103 ? -10.251 -0.145 20.076 1.00 88.50 103 GLY A O 1
ATOM 797 N N . ALA A 1 104 ? -9.083 1.508 19.118 1.00 89.38 104 ALA A N 1
ATOM 798 C CA . ALA A 1 104 ? -10.241 2.365 18.904 1.00 89.38 104 ALA A CA 1
ATOM 799 C C . ALA A 1 104 ? -11.095 1.859 17.733 1.00 89.38 104 ALA A C 1
ATOM 801 O O . ALA A 1 104 ? -10.575 1.367 16.727 1.00 89.38 104 ALA A O 1
ATOM 802 N N . PHE A 1 105 ? -12.412 2.004 17.867 1.00 89.12 105 PHE A N 1
ATOM 803 C CA . PHE A 1 105 ? -13.377 1.629 16.839 1.00 89.12 105 PHE A CA 1
ATOM 804 C C . PHE A 1 105 ? -13.448 2.671 15.718 1.00 89.12 105 PHE A C 1
ATOM 806 O O . PHE A 1 105 ? -13.377 3.879 15.961 1.00 89.12 105 PHE A O 1
ATOM 813 N N . LEU A 1 106 ? -13.662 2.204 14.486 1.00 87.12 106 LEU A N 1
ATOM 814 C CA . LEU A 1 106 ? -14.017 3.062 13.360 1.00 87.12 106 LEU A CA 1
ATOM 815 C C . LEU A 1 106 ? -15.463 3.562 13.541 1.00 87.12 106 LEU A C 1
ATOM 817 O O . LEU A 1 106 ? -16.423 2.878 13.183 1.00 87.12 106 LEU A O 1
ATOM 821 N N . GLY A 1 107 ? -15.606 4.755 14.126 1.00 82.25 107 GLY A N 1
ATOM 822 C CA . GLY A 1 107 ? -16.901 5.415 14.350 1.00 82.25 107 GLY A CA 1
ATOM 823 C C . GLY A 1 107 ? -17.444 6.179 13.136 1.00 82.25 107 GLY A C 1
ATOM 824 O O . GLY A 1 107 ? -18.610 6.565 13.113 1.00 82.25 107 GLY A O 1
ATOM 825 N N . GLU A 1 108 ? -16.616 6.393 12.116 1.00 85.81 108 GLU A N 1
ATOM 826 C CA . GLU A 1 108 ? -16.960 7.137 10.905 1.00 85.81 108 GLU A CA 1
ATOM 827 C C . GLU A 1 108 ? -16.973 6.255 9.651 1.00 85.81 108 GLU A C 1
ATOM 829 O O . GLU A 1 108 ? -16.640 5.073 9.678 1.00 85.81 108 GLU A O 1
ATOM 834 N N . THR A 1 109 ? -17.379 6.820 8.515 1.00 87.94 109 THR A N 1
ATOM 835 C CA . THR A 1 109 ? -17.291 6.099 7.237 1.00 87.94 109 THR A CA 1
ATOM 836 C C . THR A 1 109 ? -15.845 6.020 6.749 1.00 87.94 109 THR A C 1
ATOM 838 O O . THR A 1 109 ? -15.071 6.947 6.978 1.00 87.94 109 THR A O 1
ATOM 841 N N . LYS A 1 110 ? -15.492 4.952 6.017 1.00 88.12 110 LYS A N 1
ATOM 842 C CA . LYS A 1 110 ? -14.165 4.802 5.390 1.00 88.12 110 LYS A CA 1
ATOM 843 C C . LYS A 1 110 ? -13.779 6.034 4.569 1.00 88.12 110 LYS A C 1
ATOM 845 O O . LYS A 1 110 ? -12.658 6.509 4.683 1.00 88.12 110 LYS A O 1
ATOM 850 N N . ASP A 1 111 ? -14.700 6.567 3.772 1.00 86.19 111 ASP A N 1
ATOM 851 C CA . ASP A 1 111 ? -14.403 7.709 2.904 1.00 86.19 111 ASP A CA 1
ATOM 852 C C . ASP A 1 111 ? -14.120 8.986 3.710 1.00 86.19 111 ASP A C 1
ATOM 854 O O . ASP A 1 111 ? -13.212 9.738 3.363 1.00 86.19 111 ASP A O 1
ATOM 858 N N . LEU A 1 112 ? -14.833 9.196 4.825 1.00 86.62 112 LEU A N 1
ATOM 859 C CA . LEU A 1 112 ? -14.574 10.313 5.740 1.00 86.62 112 LEU A CA 1
ATOM 860 C C . LEU A 1 112 ? -13.256 10.133 6.509 1.00 86.62 112 LEU A C 1
ATOM 862 O O . LEU A 1 112 ? -12.510 11.088 6.697 1.00 86.62 112 LEU A O 1
ATOM 866 N N . PHE A 1 113 ? -12.923 8.900 6.890 1.00 87.94 113 PHE A N 1
ATOM 867 C CA . PHE A 1 113 ? -11.632 8.585 7.492 1.00 87.94 113 PHE A CA 1
ATOM 868 C C . PHE A 1 113 ? -10.477 8.865 6.520 1.00 87.94 113 PHE A C 1
ATOM 870 O O . PHE A 1 113 ? -9.504 9.539 6.861 1.00 87.94 113 PHE A O 1
ATOM 877 N N . LEU A 1 114 ? -10.599 8.374 5.282 1.00 85.88 114 LEU A N 1
ATOM 878 C CA . LEU A 1 114 ? -9.601 8.536 4.226 1.00 85.88 114 LEU A CA 1
ATOM 879 C C . LEU A 1 114 ? -9.561 9.966 3.652 1.00 85.88 114 LEU A C 1
ATOM 881 O O . LEU A 1 114 ? -8.642 10.286 2.897 1.00 85.88 114 LEU A O 1
ATOM 885 N N . SER A 1 115 ? -10.493 10.859 3.997 1.00 83.69 115 SER A N 1
ATOM 886 C CA . SER A 1 115 ? -10.367 12.280 3.648 1.00 83.69 115 SER A CA 1
ATOM 887 C C . SER A 1 115 ? -9.375 13.010 4.562 1.00 83.69 115 SER A C 1
ATOM 889 O O . SER A 1 115 ? -8.741 13.971 4.131 1.00 83.69 115 SER A O 1
ATOM 891 N N . ASN A 1 116 ? -9.150 12.514 5.784 1.00 85.31 116 ASN A N 1
ATOM 892 C CA . ASN A 1 116 ? -8.230 13.119 6.743 1.00 85.31 116 ASN A CA 1
ATOM 893 C C . ASN A 1 116 ? -6.799 12.555 6.585 1.00 85.31 116 ASN A C 1
ATOM 895 O O . ASN A 1 116 ? -6.521 11.383 6.854 1.00 85.31 116 ASN A O 1
ATOM 899 N N . ASN A 1 117 ? -5.860 13.408 6.159 1.00 83.25 117 ASN A N 1
ATOM 900 C CA . ASN A 1 117 ? -4.458 13.031 5.930 1.00 83.25 117 ASN A CA 1
ATOM 901 C C . ASN A 1 117 ? -3.721 12.592 7.207 1.00 83.25 117 ASN A C 1
ATOM 903 O O . ASN A 1 117 ? -2.897 11.679 7.144 1.00 83.25 117 ASN A O 1
ATOM 907 N N . ASN A 1 118 ? -4.026 13.181 8.365 1.00 83.50 118 ASN A N 1
ATOM 908 C CA . ASN A 1 118 ? -3.390 1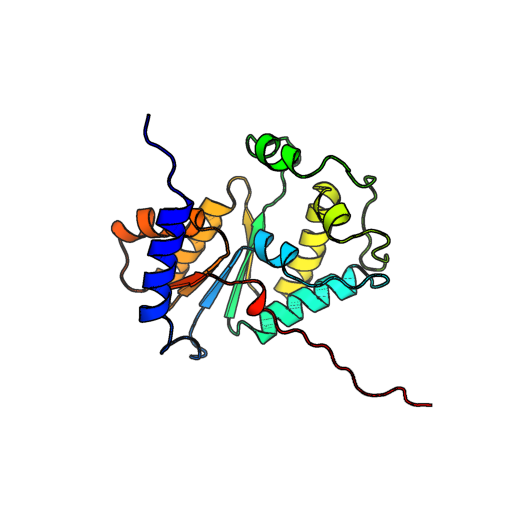2.819 9.633 1.00 83.50 118 ASN A CA 1
ATOM 909 C C . ASN A 1 118 ? -3.843 11.431 10.105 1.00 83.50 118 ASN A C 1
ATOM 911 O O . ASN A 1 118 ? -3.004 10.592 10.446 1.00 83.50 118 ASN A O 1
ATOM 915 N N . LYS A 1 119 ? -5.146 11.137 10.011 1.00 86.62 119 LYS A N 1
ATOM 916 C CA . LYS A 1 119 ? -5.695 9.799 10.288 1.00 86.62 119 LYS A CA 1
ATOM 917 C C . LYS A 1 119 ? -5.126 8.742 9.352 1.00 86.6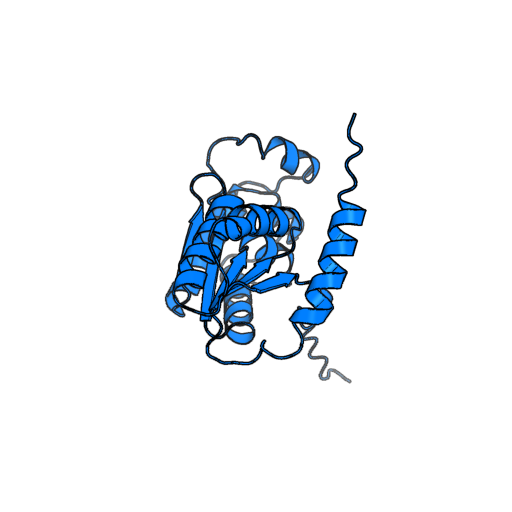2 119 LYS A C 1
ATOM 919 O O . LYS A 1 119 ? -4.653 7.706 9.821 1.00 86.62 119 LYS A O 1
ATOM 924 N N . LYS A 1 120 ? -5.083 9.025 8.045 1.00 87.31 120 LYS A N 1
ATOM 925 C CA . LYS A 1 120 ? -4.446 8.143 7.053 1.00 87.31 120 LYS A CA 1
ATOM 926 C C . LYS A 1 120 ? -2.993 7.849 7.392 1.00 87.31 120 LYS A C 1
ATOM 928 O O . LYS A 1 120 ? -2.607 6.684 7.412 1.00 87.31 120 LYS A O 1
ATOM 933 N N . ARG A 1 121 ? -2.201 8.879 7.700 1.00 87.19 121 ARG A N 1
ATOM 934 C CA . ARG A 1 121 ? -0.784 8.725 8.056 1.00 87.19 121 ARG A CA 1
ATOM 935 C C . ARG A 1 121 ? -0.613 7.817 9.272 1.00 87.19 121 ARG A C 1
ATOM 937 O O . ARG A 1 121 ? 0.209 6.903 9.243 1.00 87.19 121 ARG A O 1
ATOM 944 N N . ASN A 1 122 ? -1.389 8.044 10.329 1.00 89.06 122 ASN A N 1
ATOM 945 C CA . ASN A 1 122 ? -1.313 7.230 11.541 1.00 89.06 122 ASN A CA 1
ATOM 946 C C . ASN A 1 122 ? -1.761 5.785 11.285 1.00 89.06 122 ASN A C 1
ATOM 948 O O . ASN A 1 122 ? -1.110 4.853 11.754 1.00 89.06 122 ASN A O 1
ATOM 952 N N . PHE A 1 123 ? -2.795 5.580 10.467 1.00 91.06 123 PHE A N 1
ATOM 953 C CA . PHE A 1 123 ? -3.238 4.240 10.084 1.00 91.06 123 PHE A CA 1
ATOM 954 C C . PHE A 1 123 ? -2.182 3.498 9.270 1.00 91.06 123 PHE A C 1
ATOM 956 O O . PHE A 1 123 ? -1.898 2.334 9.537 1.00 91.06 123 PHE A O 1
ATOM 963 N N . ILE A 1 124 ? -1.546 4.188 8.325 1.00 91.31 124 ILE A N 1
ATOM 964 C CA . ILE A 1 124 ? -0.462 3.634 7.517 1.00 91.31 124 ILE A CA 1
ATOM 965 C C . ILE A 1 124 ? 0.711 3.203 8.395 1.00 91.31 124 ILE A C 1
ATOM 967 O O . ILE A 1 124 ? 1.261 2.141 8.150 1.00 91.31 124 ILE A O 1
ATOM 971 N N . LYS A 1 125 ? 1.058 3.932 9.463 1.00 90.25 125 LYS A N 1
ATOM 972 C CA . LYS A 1 125 ? 2.095 3.475 10.412 1.00 90.25 125 LYS A CA 1
ATOM 973 C C . LYS A 1 125 ? 1.728 2.142 11.077 1.00 90.25 125 LYS A C 1
ATOM 975 O O . LYS A 1 125 ? 2.568 1.242 11.156 1.00 90.25 125 LYS A O 1
ATOM 980 N N . ILE A 1 126 ? 0.480 2.003 11.533 1.00 91.81 126 ILE A N 1
ATOM 981 C CA . ILE A 1 126 ? -0.034 0.756 12.128 1.00 91.81 126 ILE A CA 1
ATOM 982 C C . ILE A 1 126 ? 0.023 -0.381 11.097 1.00 91.81 126 ILE A C 1
ATOM 984 O O . ILE A 1 126 ? 0.544 -1.459 11.388 1.00 91.81 126 ILE A O 1
ATOM 988 N N . LEU A 1 127 ? -0.468 -0.128 9.882 1.00 93.12 127 LEU A N 1
ATOM 989 C CA . LEU A 1 127 ? -0.507 -1.107 8.799 1.00 93.12 127 LEU A CA 1
ATOM 990 C C . LEU A 1 127 ? 0.894 -1.516 8.330 1.00 93.12 127 LEU A C 1
ATOM 992 O O . LEU A 1 127 ? 1.153 -2.706 8.190 1.00 93.12 127 LEU A O 1
ATOM 996 N N . SER A 1 128 ? 1.813 -0.568 8.145 1.00 92.69 128 SER A N 1
ATOM 997 C CA . SER A 1 128 ? 3.208 -0.841 7.782 1.00 92.69 128 SER A CA 1
ATOM 998 C C . SER A 1 128 ? 3.885 -1.737 8.805 1.00 92.69 128 SER A C 1
ATOM 1000 O O . SER A 1 128 ? 4.544 -2.700 8.433 1.00 92.69 128 SER A O 1
ATOM 1002 N N . THR A 1 129 ? 3.677 -1.469 10.097 1.00 92.50 129 THR A N 1
ATOM 1003 C CA . THR A 1 129 ? 4.241 -2.297 11.172 1.00 92.50 129 THR A CA 1
ATOM 1004 C C . THR A 1 129 ? 3.733 -3.735 11.068 1.00 92.50 129 THR A C 1
ATOM 1006 O O . THR A 1 129 ? 4.512 -4.681 11.150 1.00 92.50 129 THR A O 1
ATOM 1009 N N . LYS A 1 130 ? 2.429 -3.907 10.829 1.00 93.12 130 LYS A N 1
ATOM 1010 C CA . LYS A 1 130 ? 1.791 -5.219 10.670 1.00 93.12 130 LYS A CA 1
ATOM 1011 C C . LYS A 1 130 ? 2.237 -5.952 9.399 1.00 93.12 130 LYS A C 1
ATOM 1013 O O . LYS A 1 130 ? 2.460 -7.155 9.449 1.00 93.12 130 LYS A O 1
ATOM 1018 N N . LEU A 1 131 ? 2.410 -5.244 8.283 1.00 92.50 131 LEU A N 1
ATOM 1019 C CA . LEU A 1 131 ? 2.936 -5.808 7.036 1.00 92.50 131 LEU A CA 1
ATOM 1020 C C . LEU A 1 131 ? 4.386 -6.283 7.202 1.00 92.50 131 LEU A C 1
ATOM 1022 O O . LEU A 1 131 ? 4.705 -7.401 6.802 1.00 92.50 131 LEU A O 1
ATOM 1026 N N . SER A 1 132 ? 5.238 -5.490 7.852 1.00 91.56 132 SER A N 1
ATOM 1027 C CA . SER A 1 132 ? 6.627 -5.879 8.125 1.00 91.56 132 SER A CA 1
ATOM 1028 C C . SER A 1 132 ? 6.725 -7.096 9.051 1.00 91.56 132 SER A C 1
ATOM 1030 O O . SER A 1 132 ? 7.606 -7.929 8.869 1.00 91.56 132 SER A O 1
ATOM 1032 N N . GLN A 1 133 ? 5.803 -7.245 10.013 1.00 92.19 133 GLN A N 1
ATOM 1033 C CA . GLN A 1 133 ? 5.739 -8.420 10.899 1.00 92.19 133 GLN A CA 1
ATOM 1034 C C . GLN A 1 133 ? 5.448 -9.726 10.153 1.00 92.19 133 GLN A C 1
ATOM 1036 O O . GLN A 1 133 ? 5.845 -10.791 10.616 1.00 92.19 133 GLN A O 1
ATOM 1041 N N . VAL A 1 134 ? 4.771 -9.655 9.006 1.00 88.75 134 VAL A N 1
ATOM 1042 C CA . VAL A 1 134 ? 4.485 -10.820 8.160 1.00 88.75 134 VAL A CA 1
ATOM 1043 C C . VAL A 1 134 ? 5.449 -10.945 6.973 1.00 88.75 134 VAL A C 1
ATOM 1045 O O . VAL A 1 134 ? 5.122 -11.575 5.971 1.00 88.75 134 VAL A O 1
ATOM 1048 N N . ASN A 1 135 ? 6.642 -10.351 7.088 1.00 86.50 135 ASN A N 1
ATOM 1049 C CA . ASN A 1 135 ? 7.720 -10.375 6.093 1.00 86.50 135 ASN A CA 1
ATOM 1050 C C . ASN A 1 135 ? 7.391 -9.714 4.740 1.00 86.50 135 ASN A C 1
ATOM 1052 O O . ASN A 1 135 ? 8.085 -9.964 3.754 1.00 86.50 135 ASN A O 1
ATOM 1056 N N . ASN A 1 136 ? 6.377 -8.843 4.670 1.00 87.50 136 ASN A N 1
ATOM 1057 C CA . ASN A 1 136 ? 6.188 -7.990 3.495 1.00 87.50 136 ASN A CA 1
ATOM 1058 C C . ASN A 1 136 ? 7.160 -6.807 3.537 1.00 87.50 136 ASN A C 1
ATOM 1060 O O . ASN A 1 136 ? 7.389 -6.207 4.589 1.00 87.50 136 ASN A O 1
ATOM 1064 N N . ILE A 1 137 ? 7.697 -6.429 2.378 1.00 92.25 137 ILE A N 1
ATOM 1065 C CA . ILE A 1 137 ? 8.558 -5.248 2.263 1.00 92.25 137 ILE A CA 1
ATOM 1066 C C . ILE A 1 137 ? 7.661 -4.015 2.165 1.00 92.25 137 ILE A C 1
ATOM 1068 O O . ILE A 1 137 ? 6.728 -3.985 1.363 1.00 92.25 137 ILE A O 1
ATOM 1072 N N . VAL A 1 138 ? 7.939 -2.983 2.961 1.00 93.50 138 VAL A N 1
ATOM 1073 C CA . VAL A 1 138 ? 7.153 -1.744 2.953 1.00 93.50 138 VAL A CA 1
ATOM 1074 C C . VAL A 1 138 ? 8.054 -0.541 2.714 1.00 93.50 138 VAL A C 1
ATOM 1076 O O . VAL A 1 138 ? 9.029 -0.330 3.435 1.00 93.50 138 VAL A O 1
ATOM 1079 N N . PHE A 1 139 ? 7.701 0.277 1.724 1.00 92.88 139 PHE A N 1
ATOM 1080 C CA . PHE A 1 139 ? 8.356 1.553 1.449 1.00 92.88 139 PHE A CA 1
ATOM 1081 C C . PHE A 1 139 ? 7.414 2.728 1.695 1.00 92.88 139 PHE A C 1
ATOM 1083 O O . PHE A 1 139 ? 6.215 2.655 1.436 1.00 92.88 139 PHE A O 1
ATOM 1090 N N . HIS A 1 140 ? 7.992 3.842 2.140 1.00 90.62 140 HIS A N 1
ATOM 1091 C CA . HIS A 1 140 ? 7.295 5.113 2.310 1.00 90.62 140 HIS A CA 1
ATOM 1092 C C . HIS A 1 140 ? 7.910 6.169 1.390 1.00 90.62 140 HIS A C 1
ATOM 1094 O O . HIS A 1 140 ? 9.104 6.469 1.486 1.00 90.62 140 HIS A O 1
ATOM 1100 N N . ALA A 1 141 ? 7.101 6.742 0.503 1.00 87.69 141 ALA A N 1
ATOM 1101 C CA . ALA A 1 141 ? 7.535 7.782 -0.417 1.00 87.69 141 ALA A CA 1
ATOM 1102 C C . ALA A 1 141 ? 7.725 9.113 0.311 1.00 87.69 141 ALA A C 1
ATOM 1104 O O . ALA A 1 141 ? 6.784 9.656 0.873 1.00 87.69 141 ALA A O 1
ATOM 1105 N N . LYS A 1 142 ? 8.941 9.669 0.276 1.00 80.50 142 LYS A N 1
ATOM 1106 C CA . LYS A 1 142 ? 9.239 10.973 0.899 1.00 80.50 142 LYS A CA 1
ATOM 1107 C C . LYS A 1 142 ? 8.641 12.165 0.142 1.00 80.50 142 LYS A C 1
ATOM 1109 O O . LYS A 1 142 ? 8.502 13.235 0.724 1.00 80.50 142 LYS A O 1
ATOM 1114 N N . SER A 1 143 ? 8.364 12.000 -1.150 1.00 75.94 143 SER A N 1
ATOM 1115 C CA . SER A 1 143 ? 7.858 13.059 -2.025 1.00 75.94 143 SER A CA 1
ATOM 1116 C C . SER A 1 143 ? 6.854 12.493 -3.026 1.00 75.94 143 SER A C 1
ATOM 1118 O O . SER A 1 143 ? 5.661 12.599 -2.780 1.00 75.94 143 SER A O 1
ATOM 1120 N N . ASP A 1 144 ? 7.319 11.868 -4.111 1.00 83.62 144 ASP A N 1
ATOM 1121 C CA . ASP A 1 144 ? 6.445 11.352 -5.166 1.00 83.62 144 ASP A CA 1
ATOM 1122 C C . ASP A 1 144 ? 6.293 9.831 -5.070 1.00 83.62 144 ASP A C 1
ATOM 1124 O O . ASP A 1 144 ? 7.263 9.077 -5.218 1.00 83.62 144 ASP A O 1
ATOM 1128 N N . VAL A 1 145 ? 5.071 9.380 -4.783 1.00 87.00 145 VAL A N 1
ATOM 1129 C CA . VAL A 1 145 ? 4.765 7.955 -4.626 1.00 87.00 145 VAL A CA 1
ATOM 1130 C C . VAL A 1 145 ? 4.810 7.235 -5.968 1.00 87.00 145 VAL A C 1
ATOM 1132 O O . VAL A 1 145 ? 5.330 6.121 -6.036 1.00 87.00 145 VAL A O 1
ATOM 1135 N N . GLU A 1 146 ? 4.372 7.882 -7.050 1.00 88.75 146 GLU A N 1
ATOM 1136 C CA . GLU A 1 146 ? 4.388 7.300 -8.388 1.00 88.75 146 GLU A CA 1
ATOM 1137 C C . GLU A 1 146 ? 5.802 6.971 -8.864 1.00 88.75 146 GLU A C 1
ATOM 1139 O O . GLU A 1 146 ? 6.059 5.853 -9.325 1.00 88.75 146 GLU A O 1
ATOM 1144 N N . THR A 1 147 ? 6.735 7.911 -8.705 1.00 87.69 147 THR A N 1
ATOM 1145 C CA . THR A 1 147 ? 8.146 7.691 -9.040 1.00 87.69 147 THR A CA 1
ATOM 1146 C C . THR A 1 147 ? 8.735 6.551 -8.218 1.00 87.69 147 THR A C 1
ATOM 1148 O O . THR A 1 147 ? 9.424 5.696 -8.777 1.00 87.69 147 THR A O 1
ATOM 1151 N N . LEU A 1 148 ? 8.439 6.480 -6.914 1.00 90.75 148 LEU A N 1
ATOM 1152 C CA . LEU A 1 148 ? 8.957 5.404 -6.069 1.00 90.75 148 LEU A CA 1
ATOM 1153 C C . LEU A 1 148 ? 8.390 4.036 -6.472 1.00 90.75 148 LEU A C 1
ATOM 1155 O O . LEU A 1 148 ? 9.148 3.071 -6.556 1.00 90.75 148 LEU A O 1
ATOM 1159 N N . ILE A 1 149 ? 7.092 3.948 -6.772 1.00 91.62 149 ILE A N 1
ATOM 1160 C CA . ILE A 1 149 ? 6.451 2.719 -7.262 1.00 91.62 149 ILE A CA 1
ATOM 1161 C C . ILE A 1 149 ? 7.129 2.238 -8.548 1.00 91.62 149 ILE A C 1
ATOM 1163 O O . ILE A 1 149 ? 7.497 1.064 -8.657 1.00 91.62 149 ILE A O 1
ATOM 1167 N N . VAL A 1 150 ? 7.329 3.135 -9.518 1.00 90.56 150 VAL A N 1
ATOM 1168 C CA . VAL A 1 150 ? 7.980 2.789 -10.790 1.00 90.56 150 VAL A CA 1
ATOM 1169 C C . VAL A 1 150 ? 9.431 2.382 -10.563 1.00 90.56 150 VAL A C 1
ATOM 1171 O O . VAL A 1 150 ? 9.858 1.360 -11.093 1.00 90.56 150 VAL A O 1
ATOM 1174 N N . GLN A 1 151 ? 10.174 3.103 -9.726 1.00 90.56 151 GLN A N 1
ATOM 1175 C CA . GLN A 1 151 ? 11.557 2.762 -9.405 1.00 90.56 151 GLN A CA 1
ATOM 1176 C C . GLN A 1 151 ? 11.674 1.372 -8.766 1.00 90.56 151 GLN A C 1
ATOM 1178 O O . GLN A 1 151 ? 12.498 0.575 -9.208 1.00 90.56 151 GLN A O 1
ATOM 1183 N N . GLN A 1 152 ? 10.841 1.048 -7.770 1.00 92.50 152 GLN A N 1
ATOM 1184 C CA . GLN A 1 152 ? 10.854 -0.277 -7.135 1.00 92.50 152 GLN A CA 1
ATOM 1185 C C . GLN A 1 152 ? 10.450 -1.386 -8.111 1.00 92.50 152 GLN A C 1
ATOM 1187 O O . GLN A 1 152 ? 11.044 -2.463 -8.103 1.00 92.50 152 GLN A O 1
ATOM 1192 N N . THR A 1 153 ? 9.499 -1.102 -9.006 1.00 91.19 153 THR A N 1
ATOM 1193 C CA . THR A 1 153 ? 9.110 -2.022 -10.083 1.00 91.19 153 THR A CA 1
ATOM 1194 C C . THR A 1 153 ? 10.286 -2.329 -11.005 1.00 91.19 153 THR A C 1
ATOM 1196 O O . THR A 1 153 ? 10.570 -3.498 -11.255 1.00 91.19 153 THR A O 1
ATOM 1199 N N . LEU A 1 154 ? 11.000 -1.302 -11.475 1.00 89.69 154 LEU A N 1
ATOM 1200 C CA . LEU A 1 154 ? 12.155 -1.467 -12.361 1.00 89.69 154 LEU A CA 1
ATOM 1201 C C . LEU A 1 154 ? 13.287 -2.229 -11.670 1.00 89.69 154 LEU A C 1
ATOM 1203 O O . LEU A 1 154 ? 13.792 -3.194 -12.232 1.00 89.69 154 LEU A O 1
ATOM 1207 N N . LEU A 1 155 ? 13.650 -1.833 -10.445 1.00 89.94 155 LEU A N 1
ATOM 1208 C CA . LEU A 1 155 ? 14.725 -2.471 -9.679 1.00 89.94 155 LEU A CA 1
ATOM 1209 C C . LEU A 1 155 ? 14.436 -3.948 -9.404 1.00 89.94 155 LEU A C 1
ATOM 1211 O O . LEU A 1 155 ? 15.321 -4.785 -9.562 1.00 89.94 155 LEU A O 1
ATOM 1215 N N . SER A 1 156 ? 13.199 -4.283 -9.034 1.00 89.31 156 SER A N 1
ATOM 1216 C CA . SER A 1 156 ? 12.803 -5.680 -8.850 1.00 89.31 156 SER A CA 1
ATOM 1217 C C . SER A 1 156 ? 12.803 -6.445 -10.180 1.00 89.31 156 SER A C 1
ATOM 1219 O O . SER A 1 156 ? 13.308 -7.563 -10.235 1.00 89.31 156 SER A O 1
ATOM 1221 N N . GLY A 1 157 ? 12.341 -5.827 -11.272 1.00 86.50 157 GLY A N 1
ATOM 1222 C CA . GLY A 1 157 ? 12.344 -6.425 -12.613 1.00 86.50 157 GLY A CA 1
ATOM 1223 C C . GLY A 1 157 ? 13.731 -6.752 -13.175 1.00 86.50 157 GLY A C 1
ATOM 1224 O O . GLY A 1 157 ? 13.841 -7.531 -14.119 1.00 86.50 157 GLY A O 1
ATOM 1225 N N . MET A 1 158 ? 14.803 -6.186 -12.609 1.00 84.38 158 MET A N 1
ATOM 1226 C CA . MET A 1 158 ? 16.178 -6.521 -13.004 1.00 84.38 158 MET A CA 1
ATOM 1227 C C . MET A 1 158 ? 16.610 -7.910 -12.524 1.00 84.38 158 MET A C 1
ATOM 1229 O O . MET A 1 158 ? 17.469 -8.522 -13.154 1.00 84.38 158 MET A O 1
ATOM 1233 N N . SER A 1 159 ? 16.045 -8.405 -11.421 1.00 84.88 159 SER A N 1
ATOM 1234 C CA . SER A 1 159 ? 16.471 -9.657 -10.783 1.00 84.88 159 SER A CA 1
ATOM 1235 C C . SER A 1 159 ? 15.407 -10.750 -10.789 1.00 84.88 159 SER A C 1
ATOM 1237 O O . SER A 1 159 ? 15.751 -11.924 -10.673 1.00 84.88 159 SER A O 1
ATOM 1239 N N . ARG A 1 160 ? 14.128 -10.393 -10.931 1.00 85.00 160 ARG A N 1
ATOM 1240 C CA . ARG A 1 160 ? 13.005 -11.332 -10.852 1.00 85.00 160 ARG A CA 1
ATOM 1241 C C . ARG A 1 160 ? 11.796 -10.848 -11.630 1.00 85.00 160 ARG A C 1
ATOM 1243 O O . ARG A 1 160 ? 11.580 -9.645 -11.787 1.00 85.00 160 ARG A O 1
ATOM 1250 N N . ASP A 1 161 ? 10.968 -11.797 -12.039 1.00 86.06 161 ASP A N 1
ATOM 1251 C CA . ASP A 1 161 ? 9.707 -11.504 -12.705 1.00 86.06 161 ASP A CA 1
ATOM 1252 C C . ASP A 1 161 ? 8.809 -10.700 -11.762 1.00 86.06 161 ASP A C 1
ATOM 1254 O O . ASP A 1 161 ? 8.445 -11.136 -10.665 1.00 86.06 161 ASP A O 1
ATOM 1258 N N . THR A 1 162 ? 8.525 -9.466 -12.174 1.00 88.44 162 THR A N 1
ATOM 1259 C CA . THR A 1 162 ? 7.886 -8.464 -11.324 1.00 88.44 162 THR A CA 1
ATOM 1260 C C . THR A 1 162 ? 6.606 -7.962 -11.970 1.00 88.44 162 THR A C 1
ATOM 1262 O O . THR A 1 162 ? 6.592 -7.578 -13.144 1.00 88.44 162 THR A O 1
ATOM 1265 N N . VAL A 1 163 ? 5.536 -7.921 -11.176 1.00 88.50 163 VAL A N 1
ATOM 1266 C CA . VAL A 1 163 ? 4.229 -7.395 -11.567 1.00 88.50 163 VAL A CA 1
ATOM 1267 C C . VAL A 1 163 ? 3.944 -6.118 -10.787 1.00 88.50 163 VAL A C 1
ATOM 1269 O O . VAL A 1 163 ? 3.839 -6.134 -9.561 1.00 88.50 163 VAL A O 1
ATOM 1272 N N . LEU A 1 164 ? 3.757 -5.007 -11.500 1.00 89.88 164 LEU A N 1
ATOM 1273 C CA . LEU A 1 164 ? 3.187 -3.799 -10.903 1.00 89.88 164 LEU A CA 1
ATOM 1274 C C . LEU A 1 164 ? 1.663 -3.924 -10.825 1.00 89.88 164 LEU A C 1
ATOM 1276 O O . LEU A 1 164 ? 0.991 -3.988 -11.858 1.00 89.88 164 LEU A O 1
ATOM 1280 N N . VAL A 1 165 ? 1.140 -3.912 -9.601 1.00 88.06 165 VAL A N 1
ATOM 1281 C CA . VAL A 1 165 ? -0.285 -3.918 -9.270 1.00 88.06 165 VAL A CA 1
ATOM 1282 C C . VAL A 1 165 ? -0.745 -2.491 -9.005 1.00 88.06 165 VAL A C 1
ATOM 1284 O O . VAL A 1 165 ? -0.332 -1.850 -8.036 1.00 88.06 165 VAL A O 1
ATOM 1287 N N . ARG A 1 166 ? -1.622 -1.987 -9.874 1.00 85.62 166 ARG A N 1
ATOM 1288 C CA . ARG A 1 166 ? -2.095 -0.599 -9.811 1.00 85.62 166 ARG A CA 1
ATOM 1289 C C . ARG A 1 166 ? -3.502 -0.424 -10.369 1.00 85.62 166 ARG A C 1
ATOM 1291 O O . ARG A 1 166 ? -4.001 -1.257 -11.125 1.00 85.62 166 ARG A O 1
ATOM 1298 N N . GLU A 1 167 ? -4.113 0.707 -10.043 1.00 77.88 167 GLU A N 1
ATOM 1299 C CA . GLU A 1 167 ? -5.340 1.186 -10.693 1.00 77.88 167 GLU A CA 1
ATOM 1300 C C . GLU A 1 167 ? -5.058 2.306 -11.696 1.00 77.88 167 GLU A C 1
ATOM 1302 O O . GLU A 1 167 ? -5.660 2.344 -12.767 1.00 77.88 167 GLU A O 1
ATOM 1307 N N . ASP A 1 168 ? -4.118 3.198 -11.374 1.00 76.88 168 ASP A N 1
ATOM 1308 C CA . ASP A 1 168 ? -3.887 4.382 -12.191 1.00 76.88 168 ASP A CA 1
ATOM 1309 C C . ASP A 1 168 ? -3.250 4.034 -13.548 1.00 76.88 168 ASP A C 1
ATOM 1311 O O . ASP A 1 168 ? -2.264 3.295 -13.652 1.00 76.88 168 ASP A O 1
ATOM 1315 N N . THR A 1 169 ? -3.812 4.598 -14.614 1.00 75.88 169 THR A N 1
ATOM 1316 C CA . THR A 1 169 ? -3.246 4.498 -15.963 1.00 75.88 169 THR A CA 1
ATOM 1317 C C . THR A 1 169 ? -1.959 5.312 -16.072 1.00 75.88 169 THR A C 1
ATOM 1319 O O . THR A 1 169 ? -1.045 4.905 -16.791 1.00 75.88 169 THR A O 1
ATOM 1322 N N . ASP A 1 170 ? -1.839 6.410 -15.325 1.00 80.81 170 ASP A N 1
ATOM 1323 C CA . ASP A 1 170 ? -0.670 7.291 -15.358 1.00 80.81 170 ASP A CA 1
ATOM 1324 C C . ASP A 1 170 ? 0.594 6.543 -14.896 1.00 80.81 170 ASP A C 1
ATOM 1326 O O . ASP A 1 170 ? 1.644 6.647 -15.526 1.00 80.81 170 ASP A O 1
ATOM 1330 N N . LEU A 1 171 ? 0.472 5.659 -13.902 1.00 84.75 171 LEU A N 1
ATOM 1331 C CA . LEU A 1 171 ? 1.539 4.748 -13.470 1.00 84.75 171 LEU A CA 1
ATOM 1332 C C . LEU A 1 171 ? 1.958 3.744 -14.565 1.00 84.75 171 LEU A C 1
ATOM 1334 O O . LEU A 1 171 ? 3.115 3.325 -14.608 1.00 84.75 171 LEU A O 1
ATOM 1338 N N . ARG A 1 172 ? 1.051 3.351 -15.474 1.00 80.62 172 ARG A N 1
ATOM 1339 C CA . ARG A 1 172 ? 1.402 2.521 -16.649 1.00 80.62 172 ARG A CA 1
ATOM 1340 C C . ARG A 1 172 ? 2.240 3.290 -17.630 1.00 80.62 172 ARG A C 1
ATOM 1342 O O . ARG A 1 172 ? 3.239 2.772 -18.118 1.00 80.62 172 ARG A O 1
ATOM 1349 N N . VAL A 1 173 ? 1.796 4.502 -17.929 1.00 82.75 173 VAL A N 1
ATOM 1350 C CA . VAL A 1 173 ? 2.469 5.391 -18.866 1.00 82.75 173 VAL A CA 1
ATOM 1351 C C . VAL A 1 173 ? 3.854 5.736 -18.328 1.00 82.75 173 VAL A C 1
ATOM 1353 O O . VAL A 1 173 ? 4.829 5.647 -19.070 1.00 82.75 173 VAL A O 1
ATOM 1356 N N . LEU A 1 174 ? 3.959 6.031 -17.029 1.00 84.81 174 LEU A N 1
ATOM 1357 C CA . LEU A 1 174 ? 5.224 6.312 -16.360 1.00 84.81 174 LEU A CA 1
ATOM 1358 C C . LEU A 1 174 ? 6.157 5.097 -16.383 1.00 84.81 174 LEU A C 1
ATOM 1360 O O . LEU A 1 174 ? 7.332 5.246 -16.714 1.00 84.81 174 LEU A O 1
ATOM 1364 N N . LEU A 1 175 ? 5.650 3.891 -16.103 1.00 85.00 175 LEU A N 1
ATOM 1365 C CA . LEU A 1 175 ? 6.450 2.671 -16.223 1.00 85.00 175 LEU A CA 1
ATOM 1366 C C . LEU A 1 175 ? 6.928 2.473 -17.667 1.00 85.00 175 LEU A C 1
ATOM 1368 O O . LEU A 1 175 ? 8.123 2.325 -17.887 1.00 85.00 175 LEU A O 1
ATOM 1372 N N . LEU A 1 176 ? 6.031 2.537 -18.655 1.00 81.31 176 LEU A N 1
ATOM 1373 C CA . LEU A 1 176 ? 6.366 2.324 -20.065 1.00 81.31 176 LEU A CA 1
ATOM 1374 C C . LEU A 1 176 ? 7.425 3.317 -20.560 1.00 81.31 176 LEU A C 1
ATOM 1376 O O . LEU A 1 176 ? 8.388 2.915 -21.208 1.00 81.31 176 LEU A O 1
ATOM 1380 N N . TYR A 1 177 ? 7.292 4.594 -20.198 1.00 81.69 177 TYR A N 1
ATOM 1381 C CA . TYR A 1 177 ? 8.280 5.624 -20.519 1.00 81.69 177 TYR A CA 1
ATOM 1382 C C . TYR A 1 177 ? 9.682 5.277 -19.997 1.00 81.69 177 TYR A C 1
ATOM 1384 O O . TYR A 1 177 ? 10.677 5.499 -20.689 1.00 81.69 177 TYR A O 1
ATOM 1392 N N . ASN A 1 178 ? 9.771 4.706 -18.793 1.00 78.56 178 ASN A N 1
ATOM 1393 C CA . ASN A 1 178 ? 11.046 4.306 -18.203 1.00 78.56 178 ASN A CA 1
ATOM 1394 C C . ASN A 1 178 ? 11.558 2.955 -18.744 1.00 78.56 178 ASN A C 1
ATOM 1396 O O . ASN A 1 178 ? 12.767 2.778 -18.888 1.00 78.56 178 ASN A O 1
ATOM 1400 N N . VAL A 1 179 ? 10.665 2.024 -19.096 1.00 73.06 179 VAL A N 1
ATOM 1401 C CA . VAL A 1 179 ? 11.004 0.688 -19.624 1.00 73.06 179 VAL A CA 1
ATOM 1402 C C . VAL A 1 179 ? 11.584 0.741 -21.032 1.00 73.06 179 VAL A C 1
ATOM 1404 O O . VAL A 1 179 ? 12.559 0.035 -21.288 1.00 73.06 179 VAL A O 1
ATOM 1407 N N . ILE A 1 180 ? 11.070 1.625 -21.902 1.00 59.72 180 ILE A N 1
ATOM 1408 C CA . ILE A 1 180 ? 11.565 1.841 -23.281 1.00 59.72 180 ILE A CA 1
ATOM 1409 C C . ILE A 1 180 ? 13.073 2.135 -23.311 1.00 59.72 180 ILE A C 1
ATOM 1411 O O . ILE A 1 180 ? 13.724 1.973 -24.339 1.00 59.72 180 ILE A O 1
ATOM 1415 N N . LYS A 1 181 ? 13.659 2.524 -22.175 1.00 55.78 181 LYS A N 1
ATOM 1416 C CA . LYS A 1 181 ? 15.089 2.766 -22.081 1.00 55.78 181 LYS A CA 1
ATOM 1417 C C . LYS A 1 181 ? 15.934 1.520 -21.775 1.00 55.78 181 LYS A C 1
ATOM 1419 O O . LYS A 1 181 ? 17.105 1.595 -22.135 1.00 55.78 181 LYS A O 1
ATOM 1424 N N . LYS A 1 182 ? 15.446 0.435 -21.125 1.00 54.47 182 LYS A N 1
ATOM 1425 C CA . LYS A 1 182 ? 16.356 -0.604 -20.552 1.00 54.47 182 LYS A CA 1
ATOM 1426 C C . LYS A 1 182 ? 15.865 -2.056 -20.261 1.00 54.47 182 LYS A C 1
ATOM 1428 O O . LYS A 1 182 ? 16.710 -2.814 -19.791 1.00 54.47 182 LYS A O 1
ATOM 1433 N N . HIS A 1 183 ? 14.610 -2.508 -20.455 1.00 53.44 183 HIS A N 1
ATOM 1434 C CA . HIS A 1 183 ? 14.166 -3.777 -19.797 1.00 53.44 183 HIS A CA 1
ATOM 1435 C C . HIS A 1 183 ? 13.237 -4.731 -20.591 1.00 53.44 183 HIS A C 1
ATOM 1437 O O . HIS A 1 183 ? 12.264 -4.278 -21.183 1.00 53.44 183 HIS A O 1
ATOM 1443 N N . GLU A 1 184 ? 13.475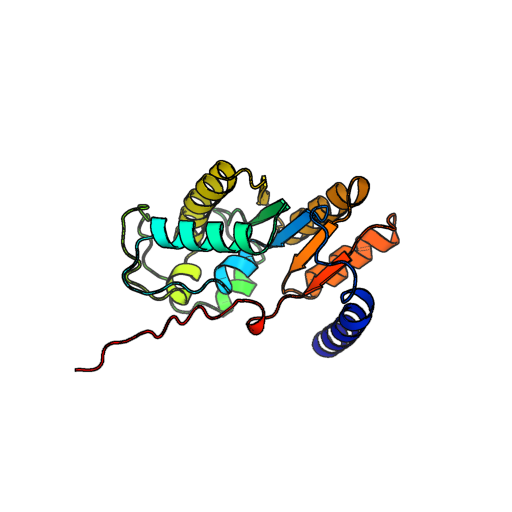 -6.057 -20.489 1.00 55.62 184 GLU A N 1
ATOM 1444 C CA . GLU A 1 184 ? 12.673 -7.142 -21.117 1.00 55.62 184 GLU A CA 1
ATOM 1445 C C . GLU A 1 184 ? 11.732 -7.924 -20.158 1.00 55.62 184 GLU A C 1
ATOM 1447 O O . GLU A 1 184 ? 10.791 -8.558 -20.624 1.00 55.62 184 GLU A O 1
ATOM 1452 N N . LYS A 1 185 ? 11.926 -7.882 -18.825 1.00 59.25 185 LYS A N 1
ATOM 1453 C CA . LYS A 1 185 ? 11.241 -8.773 -17.844 1.00 59.25 185 LYS A CA 1
ATOM 1454 C C . LYS A 1 185 ? 10.175 -8.100 -16.962 1.00 59.25 185 LYS A C 1
ATOM 1456 O O . LYS A 1 185 ? 10.110 -8.331 -15.754 1.00 59.25 185 LYS A O 1
ATOM 1461 N N . LEU A 1 186 ? 9.365 -7.207 -17.526 1.00 62.59 186 LEU A N 1
ATOM 1462 C CA . LEU A 1 186 ? 8.404 -6.412 -16.751 1.00 62.59 186 LEU A CA 1
ATOM 1463 C C . LEU A 1 186 ? 6.969 -6.613 -17.218 1.00 62.59 186 LEU A C 1
ATOM 1465 O O . LEU A 1 186 ? 6.646 -6.397 -18.384 1.00 62.59 186 LEU A O 1
ATOM 1469 N N . PHE A 1 187 ? 6.096 -6.930 -16.264 1.00 70.38 187 PHE A N 1
ATOM 1470 C CA . PHE A 1 187 ? 4.665 -7.088 -16.485 1.00 70.38 187 PHE A CA 1
ATOM 1471 C C . PHE A 1 187 ? 3.896 -6.055 -15.659 1.00 70.38 187 PHE A C 1
ATOM 1473 O O . PHE A 1 187 ? 4.312 -5.641 -14.573 1.00 70.38 187 PHE A O 1
ATOM 1480 N N . SER A 1 188 ? 2.743 -5.615 -16.158 1.00 61.88 188 SER A N 1
ATOM 1481 C CA . SER A 1 188 ? 1.858 -4.736 -15.396 1.00 61.88 188 SER A CA 1
ATOM 1482 C C . SER A 1 188 ? 0.451 -5.287 -15.387 1.00 61.88 188 SER A C 1
ATOM 1484 O O . SER A 1 188 ? -0.040 -5.687 -16.436 1.00 61.88 188 SER A O 1
ATOM 1486 N N . ARG A 1 189 ? -0.193 -5.283 -14.222 1.00 71.56 189 ARG A N 1
ATOM 1487 C CA . ARG A 1 189 ? -1.566 -5.752 -14.061 1.00 71.56 189 ARG A CA 1
ATOM 1488 C C . ARG A 1 189 ? -2.420 -4.620 -13.516 1.00 71.56 189 ARG A C 1
ATOM 1490 O O . ARG A 1 189 ? -2.151 -4.089 -12.436 1.00 71.56 189 ARG A O 1
ATOM 1497 N N . CYS A 1 190 ? -3.456 -4.254 -14.263 1.00 65.69 190 CYS A N 1
ATOM 1498 C CA . CYS A 1 190 ? -4.497 -3.389 -13.732 1.00 65.69 190 CYS A CA 1
ATOM 1499 C C . CYS A 1 190 ? -5.487 -4.209 -12.899 1.00 65.69 190 CYS A C 1
ATOM 1501 O O . CYS A 1 190 ? -5.830 -5.330 -13.274 1.00 65.69 190 CYS A O 1
ATOM 1503 N N . VAL A 1 191 ? -5.927 -3.661 -11.766 1.00 62.78 191 VAL A N 1
ATOM 1504 C CA . VAL A 1 191 ? -6.860 -4.345 -10.861 1.00 62.78 191 VAL A CA 1
ATOM 1505 C C . VAL A 1 191 ? -8.118 -3.509 -10.674 1.00 62.78 191 VAL A C 1
ATOM 1507 O O . VAL A 1 191 ? -8.051 -2.341 -10.284 1.00 62.78 191 VAL A O 1
ATOM 1510 N N . SER A 1 192 ? -9.268 -4.127 -10.912 1.00 58.31 192 SER A N 1
ATOM 1511 C CA . SER A 1 192 ? -10.609 -3.555 -10.791 1.00 58.31 192 SER A CA 1
ATOM 1512 C C . SER A 1 192 ? -11.255 -3.889 -9.440 1.00 58.31 192 SER A C 1
ATOM 1514 O O . SER A 1 192 ? -10.777 -4.748 -8.703 1.00 58.31 192 SER A O 1
ATOM 1516 N N . ARG A 1 193 ? -12.369 -3.225 -9.091 1.00 45.88 193 ARG A N 1
ATOM 1517 C CA . ARG A 1 193 ? -13.119 -3.527 -7.852 1.00 45.88 193 ARG A CA 1
ATOM 1518 C C . ARG A 1 193 ? -13.649 -4.966 -7.796 1.00 45.88 193 ARG A C 1
ATOM 1520 O O . ARG A 1 193 ? -13.791 -5.492 -6.700 1.00 45.88 193 ARG A O 1
ATOM 1527 N N . SER A 1 194 ? -13.926 -5.594 -8.938 1.00 48.53 194 SER A N 1
ATOM 1528 C CA . SER A 1 194 ? -14.419 -6.978 -9.018 1.00 48.53 194 SER A CA 1
ATOM 1529 C C . SER A 1 194 ? -13.359 -8.036 -8.710 1.00 48.53 194 SER A C 1
ATOM 1531 O O . SER A 1 194 ? -13.720 -9.166 -8.407 1.00 48.53 194 SER A O 1
ATOM 1533 N N . ASP A 1 195 ? -12.073 -7.677 -8.734 1.00 49.53 195 ASP A N 1
ATOM 1534 C CA . ASP A 1 195 ? -10.976 -8.601 -8.416 1.00 49.53 195 ASP A CA 1
ATOM 1535 C C . ASP A 1 195 ? -10.791 -8.804 -6.897 1.00 49.53 195 ASP A C 1
ATOM 1537 O O . ASP A 1 195 ? -10.005 -9.640 -6.464 1.00 49.53 195 ASP A O 1
ATOM 1541 N N . PHE A 1 196 ? -11.526 -8.048 -6.072 1.00 51.88 196 PHE A N 1
ATOM 1542 C CA . PHE A 1 196 ? -11.515 -8.149 -4.616 1.00 51.88 196 PHE A CA 1
ATOM 1543 C C . PHE A 1 196 ? -12.731 -8.969 -4.184 1.00 51.88 196 PHE A C 1
ATOM 1545 O O . PHE A 1 196 ? -13.853 -8.458 -4.131 1.00 51.88 196 PHE A O 1
ATOM 1552 N N . GLY A 1 197 ? -12.507 -10.257 -3.915 1.00 42.78 197 GLY A N 1
ATOM 1553 C CA . GLY A 1 197 ? -13.553 -11.210 -3.551 1.00 42.78 197 GLY A CA 1
ATOM 1554 C C . GLY A 1 197 ? -14.486 -10.674 -2.462 1.00 42.78 197 GLY A C 1
ATOM 1555 O O . GLY A 1 197 ? -14.054 -10.305 -1.369 1.00 42.78 197 GLY A O 1
ATOM 1556 N N . HIS A 1 198 ? -15.786 -10.648 -2.761 1.00 40.06 198 HIS A N 1
ATOM 1557 C CA . HIS A 1 198 ? -16.821 -10.555 -1.740 1.00 40.06 198 HIS A CA 1
ATOM 1558 C C . HIS A 1 198 ? -16.818 -11.865 -0.952 1.00 40.06 198 HIS A C 1
ATOM 1560 O O . HIS A 1 198 ? -17.471 -12.826 -1.349 1.00 40.06 198 HIS A O 1
ATOM 1566 N N . SER A 1 199 ? -16.115 -11.903 0.180 1.00 36.88 199 SER A N 1
ATOM 1567 C CA . SER A 1 199 ? -16.452 -12.873 1.220 1.00 36.88 199 SER A CA 1
ATOM 1568 C C . SER A 1 199 ? -17.723 -12.379 1.914 1.00 36.88 199 SER A C 1
ATOM 1570 O O . SER A 1 199 ? -17.683 -11.672 2.918 1.00 36.88 199 SER A O 1
ATOM 1572 N N . GLN A 1 200 ? -18.867 -12.636 1.281 1.00 34.28 200 GLN A N 1
ATOM 1573 C CA . GLN A 1 200 ? -20.156 -12.666 1.959 1.00 34.28 200 GLN A CA 1
ATOM 1574 C C . GLN A 1 200 ? -20.389 -14.121 2.336 1.00 34.28 200 GLN A C 1
ATOM 1576 O O . GLN A 1 200 ? -21.001 -14.873 1.580 1.00 34.28 200 GLN A O 1
ATOM 1581 N N . ASP A 1 201 ? -19.876 -14.513 3.497 1.00 31.36 201 ASP A N 1
ATOM 1582 C CA . ASP A 1 201 ? -20.355 -15.718 4.151 1.00 31.36 201 ASP A CA 1
ATOM 1583 C C . ASP A 1 201 ? -21.769 -15.424 4.671 1.00 31.36 201 ASP A C 1
ATOM 1585 O O . ASP A 1 201 ? -21.971 -14.782 5.703 1.00 31.36 201 ASP A O 1
ATOM 1589 N N . LYS A 1 202 ? -22.770 -15.775 3.862 1.00 39.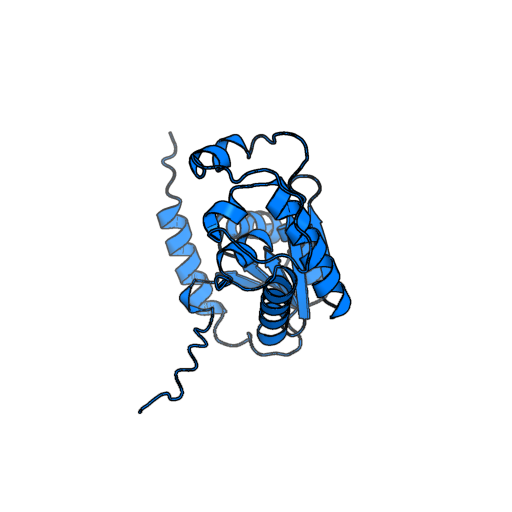69 202 LYS A N 1
ATOM 1590 C CA . LYS A 1 202 ? -24.169 -15.843 4.281 1.00 39.69 202 LYS A CA 1
ATOM 1591 C C . LYS A 1 202 ? -24.467 -17.289 4.652 1.00 39.69 202 LYS A C 1
ATOM 1593 O O . LYS A 1 202 ? -25.125 -17.994 3.891 1.00 39.69 202 LYS A O 1
ATOM 1598 N N . SER A 1 203 ? -24.038 -17.714 5.833 1.00 36.12 203 SER A N 1
ATOM 1599 C CA . SER A 1 203 ? -24.547 -18.935 6.453 1.00 36.12 203 SER A CA 1
ATOM 1600 C C . SER A 1 203 ? -25.359 -18.608 7.709 1.00 36.12 203 SER A C 1
ATOM 1602 O O . SER A 1 203 ? -24.822 -18.227 8.741 1.00 36.12 203 SER A O 1
ATOM 1604 N N . HIS A 1 204 ? -26.673 -18.781 7.553 1.00 36.69 204 HIS A N 1
ATOM 1605 C CA . HIS A 1 204 ? -27.678 -19.132 8.560 1.00 36.69 204 HIS A CA 1
ATOM 1606 C C . HIS A 1 204 ? -27.837 -18.293 9.840 1.00 36.69 204 HIS A C 1
ATOM 1608 O O . HIS A 1 204 ? -27.224 -18.546 10.868 1.00 36.69 204 HIS A O 1
ATOM 1614 N N . PHE A 1 205 ? -28.882 -17.461 9.823 1.00 34.53 205 PHE A N 1
ATOM 1615 C CA . PHE A 1 205 ? -29.909 -17.512 10.864 1.00 34.53 205 PHE A CA 1
ATOM 1616 C C . PHE A 1 205 ? -31.260 -17.681 10.153 1.00 34.53 205 PHE A C 1
ATOM 1618 O O . PHE A 1 205 ? -31.722 -16.780 9.451 1.00 34.53 205 PHE A O 1
ATOM 1625 N N . ARG A 1 206 ? -31.833 -18.882 10.236 1.00 38.59 206 ARG A N 1
ATOM 1626 C CA . ARG A 1 206 ? -33.277 -19.090 10.132 1.00 38.59 206 ARG A CA 1
ATOM 1627 C C . ARG A 1 206 ? -33.732 -19.553 11.511 1.00 38.59 206 ARG A C 1
ATOM 1629 O O . ARG A 1 206 ? -32.984 -20.263 12.177 1.00 38.59 206 ARG A O 1
ATOM 1636 N N . GLU A 1 207 ? -34.884 -19.006 11.866 1.00 42.00 207 GLU A N 1
ATOM 1637 C CA . GLU A 1 207 ? -35.634 -19.055 13.125 1.00 42.00 207 GLU A CA 1
ATOM 1638 C C . GLU A 1 207 ? -35.671 -20.416 13.824 1.00 42.00 207 GLU A C 1
ATOM 1640 O O . GLU A 1 207 ? -35.723 -21.451 13.119 1.00 42.00 207 GLU A O 1
#

Sequence (207 aa):
MRTCQKSLLARSLWRTDSAATRENLLSSSLHHILDGGSMLHKASWPRGITYKQIAEMNVNYVQTQYASSTVVFDAYALRPTTKDSAHAGRGLRSSSDVEISPGAFLGETKDLFLSNNNKKRNFIKILSTKLSQVNNIVFHAKSDVETLIVQQTLLSGMSRDTVLVREDTDLRVLLLYNVIKKHEKLFSRCVSRSDFGHSQDKSHFRE